Protein AF-A0A3M7BY74-F1 (afdb_monomer_lite)

pLDDT: mean 71.69, std 24.67, range [27.44, 98.62]

Radius of gyration: 29.34 Å; chains: 1; bounding box: 71×70×88 Å

Secondary structure (DSSP, 8-state):
-----------SSS-EEEEEEEEEEETTEEEEEEEEEEE-TT--------PPPP-PPPPS---------SPPPPPEEEEEEE--TTSSHHHHHHHHHTGGG--TTPPPPPPPGGG-SEEEEEEETTEEEEEEEE-TT-SS-GGG---SEEEEEEETT-HHHHHHIIIIIHHHIIIII-TTS-S-EEEEEE-GGGS-TTGGGTPPPPPTTSPPPS--------PPP--------SS---S--HHHHHHHHHHTT-SEEEE--TTT-TTHHHHHHHHHHHHHHTTSTT-SPPSTT--EE-

Structure (mmCIF, N/CA/C/O backbone):
data_AF-A0A3M7BY74-F1
#
_entry.id   AF-A0A3M7BY74-F1
#
loop_
_atom_site.group_PDB
_atom_site.id
_atom_site.type_symbol
_atom_site.label_atom_id
_atom_site.label_alt_id
_atom_site.label_comp_id
_atom_site.label_asym_id
_atom_site.label_entity_id
_atom_site.label_seq_id
_atom_site.pdbx_PDB_ins_code
_atom_site.Cartn_x
_atom_site.Cartn_y
_atom_site.Cartn_z
_atom_site.occupancy
_atom_site.B_iso_or_equiv
_atom_site.auth_seq_id
_atom_site.auth_comp_id
_atom_site.auth_asym_id
_atom_site.auth_atom_id
_atom_site.pdbx_PDB_model_num
ATOM 1 N N . ILE A 1 1 ? -19.414 -34.064 20.908 1.00 31.12 1 ILE A N 1
ATOM 2 C CA . ILE A 1 1 ? -18.130 -34.353 21.589 1.00 31.12 1 ILE A CA 1
ATOM 3 C C . ILE A 1 1 ? -17.077 -33.512 20.882 1.00 31.12 1 ILE A C 1
ATOM 5 O O . ILE A 1 1 ? -16.692 -33.856 19.777 1.00 31.12 1 ILE A O 1
ATOM 9 N N . ARG A 1 2 ? -16.733 -32.342 21.430 1.00 27.44 2 ARG A N 1
ATOM 10 C CA . ARG A 1 2 ? -15.630 -31.507 20.934 1.00 27.44 2 ARG A CA 1
ATOM 11 C C . ARG A 1 2 ? -14.531 -31.600 21.985 1.00 27.44 2 ARG A C 1
ATOM 13 O O . ARG A 1 2 ? -14.765 -31.208 23.124 1.00 27.44 2 ARG A O 1
ATOM 20 N N . TYR A 1 3 ? -13.400 -32.197 21.635 1.00 27.77 3 TYR A N 1
ATOM 21 C CA . TYR A 1 3 ? -12.201 -32.129 22.461 1.00 27.77 3 TYR A CA 1
ATOM 22 C C . TYR A 1 3 ? -11.533 -30.784 22.166 1.00 27.77 3 TYR A C 1
ATOM 24 O O . TYR A 1 3 ? -11.156 -30.531 21.027 1.00 27.77 3 TYR A O 1
ATOM 32 N N . LEU A 1 4 ? -11.434 -29.913 23.171 1.00 29.02 4 LEU A N 1
ATOM 33 C CA . LEU A 1 4 ? -10.438 -28.847 23.184 1.00 29.02 4 LEU A CA 1
ATOM 34 C C . LEU A 1 4 ? -9.178 -29.447 23.805 1.00 29.02 4 LEU A C 1
ATOM 36 O O . LEU A 1 4 ? -9.188 -29.838 24.970 1.00 29.02 4 LEU A O 1
ATOM 40 N N . ILE A 1 5 ? -8.119 -29.547 23.013 1.00 31.19 5 ILE A N 1
ATOM 41 C CA . ILE A 1 5 ? -6.760 -29.767 23.498 1.00 31.19 5 ILE A CA 1
ATOM 42 C C . ILE A 1 5 ? -6.089 -28.398 23.378 1.00 31.19 5 ILE A C 1
ATOM 44 O O . ILE A 1 5 ? -6.004 -27.874 22.270 1.00 31.19 5 ILE A O 1
ATOM 48 N N . TYR A 1 6 ? -5.675 -27.793 24.495 1.00 33.62 6 TYR A N 1
ATOM 49 C CA . TYR A 1 6 ? -4.812 -26.607 24.484 1.00 33.62 6 TYR A CA 1
ATOM 50 C C . TYR A 1 6 ? -3.508 -26.877 25.243 1.00 33.62 6 TYR A C 1
ATOM 52 O O . TYR A 1 6 ? -3.457 -27.718 26.137 1.00 33.62 6 TYR A O 1
ATOM 60 N N . ALA A 1 7 ? -2.490 -26.166 24.761 1.00 31.88 7 ALA A N 1
ATOM 61 C CA . ALA A 1 7 ? -1.035 -26.308 24.823 1.00 31.88 7 ALA A CA 1
ATOM 62 C C . ALA A 1 7 ? -0.350 -26.619 26.179 1.00 31.88 7 ALA A C 1
ATOM 64 O O . ALA A 1 7 ? -0.903 -26.329 27.238 1.00 31.88 7 ALA A O 1
ATOM 65 N N . PRO A 1 8 ? 0.892 -27.159 26.142 1.00 31.98 8 PRO A N 1
ATOM 66 C CA . PRO A 1 8 ? 1.684 -27.478 27.328 1.00 31.98 8 PRO A CA 1
ATOM 67 C C . PRO A 1 8 ? 2.236 -26.220 28.012 1.00 31.98 8 PRO A C 1
ATOM 69 O O . PRO A 1 8 ? 2.863 -25.373 27.377 1.00 31.98 8 PRO A O 1
ATOM 72 N N . SER A 1 9 ? 2.074 -26.139 29.330 1.00 36.50 9 SER A N 1
ATOM 73 C CA . SER A 1 9 ? 2.864 -25.256 30.189 1.00 36.50 9 SER A CA 1
ATOM 74 C C . SER A 1 9 ? 4.227 -25.915 30.415 1.00 36.50 9 SER A C 1
ATOM 76 O O . SER A 1 9 ? 4.308 -26.971 31.041 1.00 36.50 9 SER A O 1
ATOM 78 N N . PHE A 1 10 ? 5.305 -25.323 29.902 1.00 33.47 10 PHE A N 1
ATOM 79 C CA . PHE A 1 10 ? 6.659 -25.762 30.237 1.00 33.47 10 PHE A CA 1
ATOM 80 C C . PHE A 1 10 ? 6.972 -25.376 31.686 1.00 33.47 10 PHE A C 1
ATOM 82 O O . PHE A 1 10 ? 7.161 -24.201 31.994 1.00 33.47 10 PHE A O 1
ATOM 89 N N . THR A 1 11 ? 7.065 -26.364 32.574 1.00 40.56 11 THR A N 1
ATOM 90 C CA . THR A 1 11 ? 7.770 -26.219 33.852 1.00 40.56 11 THR A CA 1
ATOM 91 C C . THR A 1 11 ? 9.016 -27.091 33.838 1.00 40.56 11 THR A C 1
ATOM 93 O O . THR A 1 11 ? 8.970 -28.259 33.460 1.00 40.56 11 THR A O 1
ATOM 96 N N . CYS A 1 12 ? 10.139 -26.491 34.225 1.00 38.31 12 CYS A N 1
ATOM 97 C CA . CYS A 1 12 ? 11.463 -27.094 34.321 1.00 38.31 12 CYS A CA 1
ATOM 98 C C . CYS A 1 12 ? 11.492 -28.189 35.406 1.00 38.31 12 CYS A C 1
ATOM 100 O O . CYS A 1 12 ? 11.766 -27.907 36.565 1.00 38.31 12 CYS A O 1
ATOM 102 N N . SER A 1 13 ? 11.103 -29.411 35.042 1.00 42.81 13 SER A N 1
ATOM 103 C CA . SER A 1 13 ? 11.448 -30.705 35.656 1.00 42.81 13 SER A CA 1
ATOM 104 C C . SER A 1 13 ? 10.575 -31.769 34.977 1.00 42.81 13 SER A C 1
ATOM 106 O O . SER A 1 13 ? 9.388 -31.541 34.775 1.00 42.81 13 SER A O 1
ATOM 108 N N . SER A 1 14 ? 11.185 -32.886 34.590 1.00 41.53 14 SER A N 1
ATOM 109 C CA . SER A 1 14 ? 10.799 -34.035 33.743 1.00 41.53 14 SER A CA 1
ATOM 110 C C . SER A 1 14 ? 9.369 -34.642 33.767 1.00 41.53 14 SER A C 1
ATOM 112 O O . SER A 1 14 ? 9.225 -35.816 33.424 1.00 41.53 14 SER A O 1
ATOM 114 N N . SER A 1 15 ? 8.297 -33.915 34.092 1.00 43.53 15 SER A N 1
ATOM 115 C CA . SER A 1 15 ? 6.923 -34.442 34.133 1.00 43.53 15 SER A CA 1
ATOM 116 C C . SER A 1 15 ? 5.923 -33.488 33.471 1.00 43.53 15 SER A C 1
ATOM 118 O O . SER A 1 15 ? 5.852 -32.308 33.811 1.00 43.53 15 SER A O 1
ATOM 120 N N . ILE A 1 16 ? 5.109 -34.007 32.544 1.00 45.56 16 ILE A N 1
ATOM 121 C CA . ILE A 1 16 ? 4.070 -33.236 31.844 1.00 45.56 16 ILE A CA 1
ATOM 122 C C . ILE A 1 16 ? 2.735 -33.425 32.575 1.00 45.56 16 ILE A C 1
ATOM 124 O O . ILE A 1 16 ? 2.244 -34.547 32.724 1.00 45.56 16 ILE A O 1
ATOM 128 N N . LEU A 1 17 ? 2.134 -32.325 33.034 1.00 42.72 17 LEU A N 1
ATOM 129 C CA . LEU A 1 17 ? 0.813 -32.334 33.659 1.00 42.72 17 LEU A CA 1
ATOM 130 C C . LEU A 1 17 ? -0.268 -32.143 32.590 1.00 42.72 17 LEU A C 1
ATOM 132 O O . LEU A 1 17 ? -0.322 -31.103 31.937 1.00 42.72 17 LEU A O 1
ATOM 136 N N . TYR A 1 18 ? -1.159 -33.125 32.433 1.00 42.00 18 TYR A N 1
ATOM 137 C CA . TYR A 1 18 ? -2.317 -33.005 31.547 1.00 42.00 18 TYR A CA 1
ATOM 138 C C . TYR A 1 18 ? -3.596 -32.819 32.368 1.00 42.00 18 TYR A C 1
ATOM 140 O O . TYR A 1 18 ? -3.942 -33.640 33.224 1.00 42.00 18 TYR A O 1
ATOM 148 N N . HIS A 1 19 ? -4.343 -31.756 32.066 1.00 44.31 19 HIS A N 1
ATOM 149 C CA . HIS A 1 19 ? -5.693 -31.559 32.582 1.00 44.31 19 HIS A CA 1
ATOM 150 C C . HIS A 1 19 ? -6.713 -32.034 31.550 1.00 44.31 19 HIS A C 1
ATOM 152 O O . HIS A 1 19 ? -6.874 -31.434 30.489 1.00 44.31 19 HIS A O 1
ATOM 158 N N . VAL A 1 20 ? -7.436 -33.110 31.867 1.00 43.56 20 VAL A N 1
ATOM 159 C CA . VAL A 1 20 ? -8.580 -33.537 31.057 1.00 43.56 20 VAL A CA 1
ATOM 160 C C . VAL A 1 20 ? -9.822 -32.853 31.610 1.00 43.56 20 VAL A C 1
ATOM 162 O O . VAL A 1 20 ? -10.301 -33.181 32.700 1.00 43.56 20 VAL A O 1
ATOM 165 N N . VAL A 1 21 ? -10.342 -31.895 30.846 1.00 43.12 21 VAL A N 1
ATOM 166 C CA . VAL A 1 21 ? -11.582 -31.188 31.161 1.00 43.12 21 VAL A CA 1
ATOM 167 C C . VAL A 1 21 ? -12.737 -31.885 30.452 1.00 43.12 21 VAL A C 1
ATOM 169 O O . VAL A 1 21 ? -12.779 -31.956 29.223 1.00 43.12 21 VAL A O 1
ATOM 172 N N . ARG A 1 22 ? -13.692 -32.419 31.220 1.00 42.47 22 ARG A N 1
ATOM 173 C CA . ARG A 1 22 ? -14.884 -33.075 30.666 1.00 42.47 22 ARG A CA 1
ATOM 174 C C . ARG A 1 22 ? -16.130 -32.312 31.101 1.00 42.47 22 ARG A C 1
ATOM 176 O O . ARG A 1 22 ? -16.480 -32.322 32.278 1.00 42.47 22 ARG A O 1
ATOM 183 N N . LEU A 1 23 ? -16.817 -31.678 30.147 1.00 35.19 23 LEU A N 1
ATOM 184 C CA . LEU A 1 23 ? -18.167 -31.161 30.379 1.00 35.19 23 LEU A CA 1
ATOM 185 C C . LEU A 1 23 ? -19.175 -32.305 30.253 1.00 35.19 23 LEU A C 1
ATOM 187 O O . LEU A 1 23 ? -19.267 -32.959 29.210 1.00 35.19 23 LEU A O 1
ATOM 191 N N . LYS A 1 24 ? -19.955 -32.527 31.313 1.00 39.72 24 LYS A N 1
ATOM 192 C CA . LYS A 1 24 ? -21.143 -33.386 31.282 1.00 39.72 24 LYS A CA 1
ATOM 193 C C . LYS A 1 24 ? -22.379 -32.517 31.500 1.00 39.72 24 LYS A C 1
ATOM 195 O O . LYS A 1 24 ? -22.421 -31.718 32.433 1.00 39.72 24 LYS A O 1
ATOM 200 N N . ARG A 1 25 ? -23.381 -32.688 30.638 1.00 34.84 25 ARG A N 1
ATOM 201 C CA . ARG A 1 25 ? -24.701 -32.072 30.797 1.00 34.84 25 ARG A CA 1
ATOM 202 C C . ARG A 1 25 ? -25.548 -32.984 31.685 1.00 34.84 25 ARG A C 1
ATOM 204 O O . ARG A 1 25 ? -25.774 -34.134 31.313 1.00 34.84 25 ARG A O 1
ATOM 211 N N . ALA A 1 26 ? -25.964 -32.492 32.848 1.00 49.91 26 ALA A N 1
ATOM 212 C CA . ALA A 1 26 ? -26.949 -33.137 33.714 1.00 49.91 26 ALA A CA 1
ATOM 213 C C . ALA A 1 26 ? -28.277 -32.361 33.651 1.00 49.91 26 ALA A C 1
ATOM 215 O O . ALA A 1 26 ? -28.324 -31.247 33.125 1.00 49.91 26 ALA A O 1
ATOM 216 N N . SER A 1 27 ? -29.359 -32.939 34.177 1.00 38.47 27 SER A N 1
ATOM 217 C CA . SER A 1 27 ? -30.689 -32.308 34.203 1.00 38.47 27 SER A CA 1
ATOM 218 C C . SER A 1 27 ? -30.730 -30.988 34.989 1.00 38.47 27 SER A C 1
ATOM 220 O O . SER A 1 27 ? -31.607 -30.170 34.739 1.00 38.47 27 SER A O 1
ATOM 222 N N . SER A 1 28 ? -29.763 -30.752 35.881 1.00 41.66 28 SER A N 1
ATOM 223 C CA . SER A 1 28 ? -29.611 -29.544 36.705 1.00 41.66 28 SER A CA 1
ATOM 224 C C . SER A 1 28 ? -28.624 -28.504 36.151 1.00 41.66 28 SER A C 1
ATOM 226 O O . SER A 1 28 ? -28.385 -27.494 36.808 1.00 41.66 28 SER A O 1
ATOM 228 N N . GLY A 1 29 ? -28.030 -28.728 34.970 1.00 42.03 29 GLY A N 1
ATOM 229 C CA . GLY A 1 29 ? -27.092 -27.792 34.339 1.00 42.03 29 GLY A CA 1
ATOM 230 C C . GLY A 1 29 ? -25.776 -28.421 33.868 1.00 42.03 29 GLY A C 1
ATOM 231 O O . GLY A 1 29 ? -25.621 -29.644 33.786 1.00 42.03 29 GLY A O 1
ATOM 232 N N . TRP A 1 30 ? -24.822 -27.564 33.499 1.00 43.53 30 TRP A N 1
ATOM 233 C CA . TRP A 1 30 ? -23.483 -27.973 33.072 1.00 43.53 30 TRP A CA 1
ATOM 234 C C . TRP A 1 30 ? -22.567 -28.137 34.285 1.00 43.53 30 TRP A C 1
ATOM 236 O O . TRP A 1 30 ? -22.387 -27.200 35.058 1.00 43.53 30 TRP A O 1
ATOM 246 N N . HIS A 1 31 ? -21.951 -29.310 34.431 1.00 42.06 31 HIS A N 1
ATOM 247 C CA . HIS A 1 31 ? -20.952 -29.557 35.469 1.00 42.06 31 HIS A CA 1
ATOM 248 C C . HIS A 1 31 ? -19.569 -29.756 34.840 1.00 42.06 31 HIS A C 1
ATOM 250 O O . HIS A 1 31 ? -19.393 -30.564 33.919 1.00 42.06 31 HIS A O 1
ATOM 256 N N . LEU A 1 32 ? -18.596 -28.991 35.342 1.00 39.31 32 LEU A N 1
ATOM 257 C CA . LEU A 1 32 ? -17.195 -29.053 34.946 1.00 39.31 32 LEU A CA 1
ATOM 258 C C . LEU A 1 32 ? -16.470 -30.073 35.826 1.00 39.31 32 LEU A C 1
ATOM 260 O O . LEU A 1 32 ? -16.360 -29.886 37.034 1.00 39.31 32 LEU A O 1
ATOM 264 N N . PHE A 1 33 ? -15.952 -31.138 35.220 1.00 46.25 33 PHE A N 1
ATOM 265 C CA . PHE A 1 33 ? -15.104 -32.100 35.916 1.00 46.25 33 PHE A CA 1
ATOM 266 C C . PHE A 1 33 ? -13.668 -31.941 35.422 1.00 46.25 33 PHE A C 1
ATOM 268 O O . PHE A 1 33 ? -13.376 -32.215 34.255 1.00 46.25 33 PHE A O 1
ATOM 275 N N . ILE A 1 34 ? -12.781 -31.497 36.314 1.00 44.09 34 ILE A N 1
ATOM 276 C CA . ILE A 1 34 ? -11.341 -31.424 36.062 1.00 44.09 34 ILE A CA 1
ATOM 277 C C . ILE A 1 34 ? -10.716 -32.666 36.684 1.00 44.09 34 ILE A C 1
ATOM 279 O O . ILE A 1 34 ? -10.779 -32.859 37.896 1.00 44.09 34 ILE A O 1
ATOM 283 N N . THR A 1 35 ? -10.128 -33.525 35.854 1.00 46.59 35 THR A N 1
ATOM 284 C CA . THR A 1 35 ? -9.327 -34.654 36.342 1.00 46.59 35 THR A CA 1
ATOM 285 C C . THR A 1 35 ? -7.874 -34.371 35.986 1.00 46.59 35 THR A C 1
ATOM 287 O O . THR A 1 35 ? -7.549 -34.236 34.806 1.00 46.59 35 THR A O 1
ATOM 290 N N . ALA A 1 36 ? -7.011 -34.235 36.992 1.00 43.94 36 ALA A N 1
ATOM 291 C CA . ALA A 1 36 ? -5.570 -34.165 36.781 1.00 43.94 36 ALA A CA 1
ATOM 292 C C . ALA A 1 36 ? -5.025 -35.591 36.622 1.00 43.94 36 ALA A C 1
ATOM 294 O O . ALA A 1 36 ? -5.329 -36.463 37.440 1.00 43.94 36 ALA A O 1
ATOM 295 N N . ALA A 1 37 ? -4.254 -35.835 35.564 1.00 48.91 37 ALA A N 1
ATOM 296 C CA . ALA A 1 37 ? -3.519 -37.079 35.378 1.00 48.91 37 ALA A CA 1
ATOM 297 C C . ALA A 1 37 ? -2.034 -36.750 35.191 1.00 48.91 37 ALA A C 1
ATOM 299 O O . ALA A 1 37 ? -1.675 -35.966 34.312 1.00 48.91 37 ALA A O 1
ATOM 300 N N . HIS A 1 38 ? -1.185 -37.344 36.028 1.00 43.47 38 HIS A N 1
ATOM 301 C CA . HIS A 1 38 ? 0.264 -37.299 35.860 1.00 43.47 38 HIS A CA 1
ATOM 302 C C . HIS A 1 38 ? 0.690 -38.416 34.903 1.00 43.47 38 HIS A C 1
ATOM 304 O O . HIS A 1 38 ? 0.286 -39.565 35.090 1.00 43.47 38 HIS A O 1
ATOM 310 N N . TYR A 1 39 ? 1.488 -38.076 33.890 1.00 43.53 39 TYR A N 1
ATOM 311 C CA . TYR A 1 39 ? 2.113 -39.040 32.986 1.00 43.53 39 TYR A CA 1
ATOM 312 C C . TYR A 1 39 ? 3.635 -38.875 33.037 1.00 43.53 39 TYR A C 1
ATOM 314 O O . TYR A 1 39 ? 4.143 -37.776 32.817 1.00 43.53 39 TYR A O 1
ATOM 322 N N . ASP A 1 40 ? 4.347 -39.973 33.298 1.00 42.12 40 ASP A N 1
ATOM 323 C CA . ASP A 1 40 ? 5.803 -40.041 33.141 1.00 42.12 40 ASP A CA 1
ATOM 324 C C . ASP A 1 40 ? 6.183 -40.346 31.683 1.00 42.12 40 ASP A C 1
ATOM 326 O O . ASP A 1 40 ? 5.410 -40.951 30.931 1.00 42.12 40 ASP A O 1
ATOM 330 N N . ALA A 1 41 ? 7.403 -39.958 31.296 1.00 44.25 41 ALA A N 1
ATOM 331 C CA . ALA A 1 41 ? 7.934 -39.943 29.924 1.00 44.25 41 ALA A CA 1
ATOM 332 C C . ALA A 1 41 ? 7.972 -41.300 29.175 1.00 44.25 41 ALA A C 1
ATOM 334 O O . ALA A 1 41 ? 8.383 -41.347 28.019 1.00 44.25 41 ALA A O 1
ATOM 335 N N . HIS A 1 42 ? 7.513 -42.395 29.787 1.00 45.19 42 HIS A N 1
ATOM 336 C CA . HIS A 1 42 ? 7.483 -43.738 29.194 1.00 45.19 42 HIS A CA 1
ATOM 337 C C . HIS A 1 42 ? 6.073 -44.333 29.008 1.00 45.19 42 HIS A C 1
ATOM 339 O O . HIS A 1 42 ? 5.944 -45.519 28.717 1.00 45.19 42 HIS A O 1
ATOM 345 N N . GLY A 1 43 ? 5.001 -43.539 29.132 1.00 43.25 43 GLY A N 1
ATOM 346 C CA . GLY A 1 43 ? 3.664 -43.940 28.658 1.00 43.25 43 GLY A CA 1
ATOM 347 C C . GLY A 1 43 ? 3.002 -45.114 29.399 1.00 43.25 43 GLY A C 1
ATOM 348 O O . GLY A 1 43 ? 2.078 -45.720 28.862 1.00 43.25 43 GLY A O 1
ATOM 349 N N . SER A 1 44 ? 3.425 -45.430 30.626 1.00 40.09 44 SER A N 1
ATOM 350 C CA . SER A 1 44 ? 2.805 -46.470 31.461 1.00 40.09 44 SER A CA 1
ATOM 351 C C . SER A 1 44 ? 1.949 -45.854 32.572 1.00 40.09 44 SER A C 1
ATOM 353 O O . SER A 1 44 ? 2.397 -44.975 33.307 1.00 40.09 44 SER A O 1
ATOM 355 N N . THR A 1 45 ? 0.695 -46.298 32.701 1.00 40.16 45 THR A N 1
ATOM 356 C CA . THR A 1 45 ? -0.258 -45.813 33.712 1.00 40.16 45 THR A CA 1
ATOM 357 C C . THR A 1 45 ? 0.082 -46.354 35.101 1.00 40.16 45 THR A C 1
ATOM 359 O O . THR A 1 45 ? -0.367 -47.438 35.478 1.00 40.16 45 THR A O 1
ATOM 362 N N . ALA A 1 46 ? 0.826 -45.588 35.897 1.00 36.69 46 ALA A N 1
ATOM 363 C CA . ALA A 1 46 ? 1.053 -45.897 37.304 1.00 36.69 46 ALA A CA 1
ATOM 364 C C . ALA A 1 46 ? -0.075 -45.322 38.188 1.00 36.69 46 ALA A C 1
ATOM 366 O O . ALA A 1 46 ? -0.190 -44.119 38.385 1.00 36.69 46 ALA A O 1
ATOM 367 N N . GLY A 1 47 ? -0.910 -46.211 38.739 1.00 37.69 47 GLY A N 1
ATOM 368 C CA . GLY A 1 47 ? -1.589 -46.034 40.031 1.00 37.69 47 GLY A CA 1
ATOM 369 C C . GLY A 1 47 ? -2.636 -44.917 40.168 1.00 37.69 47 GLY A C 1
ATOM 370 O O . GLY A 1 47 ? -2.345 -43.808 40.606 1.00 37.69 47 GLY A O 1
ATOM 371 N N . ARG A 1 48 ? -3.920 -45.259 39.989 1.00 37.03 48 ARG A N 1
ATOM 372 C CA . ARG A 1 48 ? -5.044 -44.466 40.526 1.00 37.03 48 ARG A CA 1
ATOM 373 C C . ARG A 1 48 ? -5.019 -44.490 42.062 1.00 37.03 48 ARG A C 1
ATOM 375 O O . ARG A 1 48 ? -5.551 -45.419 42.665 1.00 37.03 48 ARG A O 1
ATOM 382 N N . ARG A 1 49 ? -4.484 -43.453 42.710 1.00 35.62 49 ARG A N 1
ATOM 383 C CA . ARG A 1 49 ? -4.794 -43.164 44.121 1.00 35.62 49 ARG A CA 1
ATOM 384 C C . ARG A 1 49 ? -5.969 -42.191 44.191 1.00 35.62 49 ARG A C 1
ATOM 386 O O . ARG A 1 49 ? -5.882 -41.064 43.721 1.00 35.62 49 ARG A O 1
ATOM 393 N N . ARG A 1 50 ? -7.087 -42.652 44.758 1.00 33.78 50 ARG A N 1
ATOM 394 C CA . ARG A 1 50 ? -8.214 -41.802 45.159 1.00 33.78 50 ARG A CA 1
ATOM 395 C C . ARG A 1 50 ? -7.876 -41.188 46.515 1.00 33.78 50 ARG A C 1
ATOM 397 O O . ARG A 1 50 ? -7.891 -41.900 47.513 1.00 33.78 50 ARG A O 1
ATOM 404 N N . THR A 1 51 ? -7.572 -39.899 46.556 1.00 35.56 51 THR A N 1
ATOM 405 C CA . THR A 1 51 ? -7.579 -39.126 47.803 1.00 35.56 51 THR A CA 1
ATOM 406 C C . THR A 1 51 ? -8.969 -38.508 47.994 1.00 35.56 51 THR A C 1
ATOM 408 O O . THR A 1 51 ? -9.544 -38.005 47.025 1.00 35.56 51 THR A O 1
ATOM 411 N N . PRO A 1 52 ? -9.565 -38.566 49.198 1.00 29.67 52 PRO A N 1
ATOM 412 C CA . PRO A 1 52 ? -10.798 -37.845 49.474 1.00 29.67 52 PRO A CA 1
ATOM 413 C C . PRO A 1 52 ? -10.463 -36.357 49.635 1.00 29.67 52 PRO A C 1
ATOM 415 O O . PRO A 1 52 ? -9.573 -35.998 50.403 1.00 29.67 52 PRO A O 1
ATOM 418 N N . LEU A 1 53 ? -11.156 -35.490 48.897 1.00 36.06 53 LEU A N 1
ATOM 419 C CA . LEU A 1 53 ? -11.089 -34.047 49.120 1.00 36.06 53 LEU A CA 1
ATOM 420 C C . LEU A 1 53 ? -12.011 -33.689 50.291 1.00 36.06 53 LEU A C 1
ATOM 422 O O . LEU A 1 53 ? -13.188 -34.047 50.300 1.00 36.06 53 LEU A O 1
ATOM 426 N N . ILE A 1 54 ? -11.439 -33.004 51.280 1.00 31.94 54 ILE A N 1
ATOM 427 C CA . ILE A 1 54 ? -12.124 -32.437 52.442 1.00 31.94 54 ILE A CA 1
ATOM 428 C C . ILE A 1 54 ? -13.189 -31.446 51.950 1.00 31.94 54 ILE A C 1
ATOM 430 O O . ILE A 1 54 ? -12.896 -30.547 51.162 1.00 31.94 54 ILE A O 1
ATOM 434 N N . VAL A 1 55 ? -14.425 -31.614 52.423 1.00 33.09 55 VAL A N 1
ATOM 435 C CA . VAL A 1 55 ? -15.533 -30.679 52.195 1.00 33.09 55 VAL A CA 1
ATOM 436 C C . VAL A 1 55 ? -15.286 -29.440 53.056 1.00 33.09 55 VAL A C 1
ATOM 438 O O . VAL A 1 55 ? -15.563 -29.443 54.251 1.00 33.09 55 VAL A O 1
ATOM 441 N N . GLY A 1 56 ? -14.713 -28.398 52.456 1.00 32.25 56 GLY A N 1
ATOM 442 C CA . GLY A 1 56 ? -14.656 -27.059 53.038 1.00 32.25 56 GLY A CA 1
ATOM 443 C C . GLY A 1 56 ? -15.950 -26.298 52.750 1.00 32.25 56 GLY A C 1
ATOM 444 O O . GLY A 1 56 ? -16.404 -26.245 51.607 1.00 32.25 56 GLY A O 1
ATOM 445 N N . SER A 1 57 ? -16.554 -25.732 53.788 1.00 35.62 57 SER A N 1
ATOM 446 C CA . SER A 1 57 ? -17.749 -24.888 53.736 1.00 35.62 57 SER A CA 1
ATOM 447 C C . SER A 1 57 ? -17.488 -23.611 52.927 1.00 35.62 57 SER A C 1
ATOM 449 O O . SER A 1 57 ? -16.540 -22.875 53.188 1.00 35.62 57 SER A O 1
ATOM 451 N N . ILE A 1 58 ? -18.347 -23.348 51.941 1.00 39.56 58 ILE A N 1
ATOM 452 C CA . ILE A 1 58 ? -18.296 -22.157 51.083 1.00 39.56 58 ILE A CA 1
ATOM 453 C C . ILE A 1 58 ? -18.825 -20.955 51.889 1.00 39.56 58 ILE A C 1
ATOM 455 O O . ILE A 1 58 ? -19.939 -21.047 52.412 1.00 39.56 58 ILE A O 1
ATOM 459 N N . PRO A 1 59 ? -18.099 -19.826 51.998 1.00 34.91 59 PRO A N 1
ATOM 460 C CA . PRO A 1 59 ? -18.650 -18.615 52.593 1.00 34.91 59 PRO A CA 1
ATOM 461 C C . PRO A 1 59 ? -19.776 -18.057 51.712 1.00 34.91 59 PRO A C 1
ATOM 463 O O . PRO A 1 59 ? -19.641 -17.904 50.497 1.00 34.91 59 PRO A O 1
ATOM 466 N N . SER A 1 60 ? -20.907 -17.751 52.341 1.00 39.06 60 SER A N 1
ATOM 467 C CA . SER A 1 60 ? -22.094 -17.157 51.731 1.00 39.06 60 SER A CA 1
ATOM 468 C C . SER A 1 60 ? -21.851 -15.692 51.356 1.00 39.06 60 SER A C 1
ATOM 470 O O . SER A 1 60 ? -22.257 -14.795 52.084 1.00 39.06 60 SER A O 1
ATOM 472 N N . SER A 1 61 ? -21.151 -15.452 50.247 1.00 44.50 61 SER A N 1
ATOM 473 C CA . SER A 1 61 ? -21.217 -14.211 49.459 1.00 44.50 61 SER A CA 1
ATOM 474 C C . SER A 1 61 ? -20.369 -14.366 48.192 1.00 44.50 61 SER A C 1
ATOM 476 O O . SER A 1 61 ? -19.289 -13.790 48.067 1.00 44.50 61 SER A O 1
ATOM 478 N N . VAL A 1 62 ? -20.850 -15.162 47.236 1.00 40.50 62 VAL A N 1
ATOM 479 C CA . VAL A 1 62 ? -20.346 -15.112 45.858 1.00 40.50 62 VAL A CA 1
ATOM 480 C C . VAL A 1 62 ? -21.227 -14.109 45.125 1.00 40.50 62 VAL A C 1
ATOM 482 O O . VAL A 1 62 ? -22.385 -14.398 44.829 1.00 40.50 62 VAL A O 1
ATOM 485 N N . ALA A 1 63 ? -20.697 -12.906 44.893 1.00 36.06 63 ALA A N 1
ATOM 486 C CA . ALA A 1 63 ? -21.303 -11.953 43.970 1.00 36.06 63 ALA A CA 1
ATOM 487 C C . ALA A 1 63 ? -21.536 -12.656 42.618 1.00 36.06 63 ALA A C 1
ATOM 489 O O . ALA A 1 63 ? -20.708 -13.487 42.231 1.00 36.06 63 ALA A O 1
ATOM 490 N N . PRO A 1 64 ? -22.646 -12.388 41.909 1.00 35.81 64 PRO A N 1
ATOM 491 C CA . PRO A 1 64 ? -22.947 -13.090 40.672 1.00 35.81 64 PRO A CA 1
ATOM 492 C C . PRO A 1 64 ? -21.789 -12.893 39.693 1.00 35.81 64 PRO A C 1
ATOM 494 O O . PRO A 1 64 ? -21.517 -11.774 39.263 1.00 35.81 64 PRO A O 1
ATOM 497 N N . VAL A 1 65 ? -21.104 -13.990 39.353 1.00 40.88 65 VAL A N 1
ATOM 498 C CA . VAL A 1 65 ? -20.182 -14.034 38.219 1.00 40.88 65 VAL A CA 1
ATOM 499 C C . VAL A 1 65 ? -21.040 -13.741 37.001 1.00 40.88 65 VAL A C 1
ATOM 501 O O . VAL A 1 65 ? -21.805 -14.590 36.540 1.00 40.88 65 VAL A O 1
ATOM 504 N N . THR A 1 66 ? -20.988 -12.495 36.543 1.00 39.25 66 THR A N 1
ATOM 505 C CA . THR A 1 66 ? -21.628 -12.070 35.308 1.00 39.25 66 THR A CA 1
ATOM 506 C C . THR A 1 66 ? -21.066 -12.972 34.218 1.00 39.25 66 THR A C 1
ATOM 508 O O . THR A 1 66 ? -19.850 -13.050 34.042 1.00 39.25 66 THR A O 1
ATOM 511 N N . MET A 1 67 ? -21.941 -13.739 33.568 1.00 40.41 67 MET A N 1
ATOM 512 C CA . MET A 1 67 ? -21.590 -14.579 32.426 1.00 40.41 67 MET A CA 1
ATOM 513 C C . MET A 1 67 ? -20.786 -13.720 31.448 1.00 40.41 67 MET A C 1
ATOM 515 O O . MET A 1 67 ? -21.316 -12.750 30.909 1.00 40.41 67 MET A O 1
ATOM 519 N N . ALA A 1 68 ? -19.500 -14.036 31.282 1.00 43.72 68 ALA A N 1
ATOM 520 C CA . ALA A 1 68 ? -18.640 -13.362 30.324 1.00 43.72 68 ALA A CA 1
ATOM 521 C C . ALA A 1 68 ? -19.300 -13.394 28.937 1.00 43.72 68 ALA A C 1
ATOM 523 O O . ALA A 1 68 ? -19.878 -14.410 28.542 1.00 43.72 68 ALA A O 1
ATOM 524 N N . ASN A 1 69 ? -19.239 -12.246 28.264 1.00 41.28 69 ASN A N 1
ATOM 525 C CA . ASN A 1 69 ? -19.916 -11.919 27.014 1.00 41.28 69 ASN A CA 1
ATOM 526 C C . ASN A 1 69 ? -19.867 -13.036 25.940 1.00 41.28 69 ASN A C 1
ATOM 528 O O . ASN A 1 69 ? -18.882 -13.778 25.863 1.00 41.28 69 ASN A O 1
ATOM 532 N N . PRO A 1 70 ? -20.902 -13.132 25.073 1.00 43.44 70 PRO A N 1
ATOM 533 C CA . PRO A 1 70 ? -20.885 -13.972 23.866 1.00 43.44 70 PRO A CA 1
ATOM 534 C C . PRO A 1 70 ? -19.718 -13.547 22.943 1.00 43.44 70 PRO A C 1
ATOM 536 O O . PRO A 1 70 ? -19.126 -12.495 23.194 1.00 43.44 70 PRO A O 1
ATOM 539 N N . PRO A 1 71 ? -19.305 -14.367 21.947 1.00 49.19 71 PRO A N 1
ATOM 540 C CA . PRO A 1 71 ? -17.999 -14.232 21.299 1.00 49.19 71 PRO A CA 1
ATOM 541 C C . PRO A 1 71 ? -17.765 -12.795 20.844 1.00 49.19 71 PRO A C 1
ATOM 543 O O . PRO A 1 71 ? -18.587 -12.234 20.132 1.00 49.19 71 PRO A O 1
ATOM 546 N N . THR A 1 72 ? -16.650 -12.221 21.296 1.00 63.06 72 THR A N 1
ATOM 547 C CA . THR A 1 72 ? -16.146 -10.920 20.858 1.00 63.06 72 THR A CA 1
ATOM 548 C C . THR A 1 72 ? -16.197 -10.863 19.336 1.00 63.06 72 THR A C 1
ATOM 550 O O . THR A 1 72 ? -15.536 -11.687 18.693 1.00 63.06 72 THR A O 1
ATOM 553 N N . ASP A 1 73 ? -16.980 -9.939 18.778 1.00 81.38 73 ASP A N 1
ATOM 554 C CA . ASP A 1 73 ? -17.042 -9.730 17.335 1.00 81.38 73 ASP A CA 1
ATOM 555 C C . ASP A 1 73 ? -15.619 -9.559 16.792 1.00 81.38 73 ASP A C 1
ATOM 557 O O . ASP A 1 73 ? -14.793 -8.848 17.375 1.00 81.38 73 ASP A O 1
ATOM 561 N N . ILE A 1 74 ? -15.302 -10.287 15.719 1.00 88.31 74 ILE A N 1
ATOM 562 C CA . ILE A 1 74 ? -13.991 -10.196 15.074 1.00 88.31 74 ILE A CA 1
ATOM 563 C C . ILE A 1 74 ? -13.877 -8.763 14.538 1.00 88.31 74 ILE A C 1
ATOM 565 O O . ILE A 1 74 ? -14.694 -8.392 13.693 1.00 88.31 74 ILE A O 1
ATOM 569 N N . PRO A 1 75 ? -12.916 -7.949 15.012 1.00 91.38 75 PRO A N 1
ATOM 570 C CA . PRO A 1 75 ? -12.773 -6.577 14.549 1.00 91.38 75 PRO A CA 1
ATOM 571 C C . PRO A 1 75 ? -12.500 -6.568 13.044 1.00 91.38 75 PRO A C 1
ATOM 573 O O . PRO A 1 75 ? -11.546 -7.206 12.586 1.00 91.38 75 PRO A O 1
ATOM 576 N N . SER A 1 76 ? -13.349 -5.853 12.304 1.00 94.06 76 SER A N 1
ATOM 577 C CA . SER A 1 76 ? -13.127 -5.567 10.891 1.00 94.06 76 SER A CA 1
ATOM 578 C C . SER A 1 76 ? -12.375 -4.247 10.744 1.00 94.06 76 SER A C 1
ATOM 580 O O . SER A 1 76 ? -12.750 -3.252 11.365 1.00 94.06 76 SER A O 1
ATOM 582 N N . VAL A 1 77 ? -11.295 -4.249 9.965 1.00 95.94 77 VAL A N 1
ATOM 583 C CA . VAL A 1 77 ? -10.438 -3.085 9.725 1.00 95.94 77 VAL A CA 1
ATOM 584 C C . VAL A 1 77 ? -10.412 -2.805 8.219 1.00 95.94 77 VAL A C 1
ATOM 586 O O . VAL A 1 77 ? -9.798 -3.575 7.473 1.00 95.94 77 VAL A O 1
ATOM 589 N N . PRO A 1 78 ? -11.081 -1.739 7.749 1.00 95.88 78 PRO A N 1
ATOM 590 C CA . PRO A 1 78 ? -11.065 -1.361 6.341 1.00 95.88 78 PRO A CA 1
ATOM 591 C C . PRO A 1 78 ? -9.710 -0.756 5.952 1.00 95.88 78 PRO A C 1
ATOM 593 O O . PRO A 1 78 ? -9.215 0.162 6.611 1.00 95.88 78 PRO A O 1
ATOM 596 N N . ILE A 1 79 ? -9.118 -1.255 4.867 1.00 97.06 79 ILE A N 1
ATOM 597 C CA . ILE A 1 79 ? -7.822 -0.821 4.331 1.00 97.06 79 ILE A CA 1
ATOM 598 C C . ILE A 1 79 ? -8.028 -0.348 2.891 1.00 97.06 79 ILE A C 1
ATOM 600 O O . ILE A 1 79 ? -8.528 -1.097 2.050 1.00 97.06 79 ILE A O 1
ATOM 604 N N . LEU A 1 80 ? -7.631 0.890 2.596 1.00 96.94 80 LEU A N 1
ATOM 605 C CA . LEU A 1 80 ? -7.788 1.489 1.269 1.00 96.94 80 LEU A CA 1
ATOM 606 C C . LEU A 1 80 ? -6.439 1.612 0.558 1.00 96.94 80 LEU A C 1
ATOM 608 O O . LEU A 1 80 ? -5.521 2.247 1.072 1.00 96.94 80 LEU A O 1
ATOM 612 N N . LEU A 1 81 ? -6.340 1.040 -0.642 1.00 97.69 81 LEU A N 1
ATOM 613 C CA . LEU A 1 81 ? -5.186 1.175 -1.527 1.00 97.69 81 LEU A CA 1
ATOM 614 C C . LEU A 1 81 ? -5.428 2.312 -2.525 1.00 97.69 81 LEU A C 1
ATOM 616 O O . LEU A 1 81 ? -6.339 2.242 -3.353 1.00 97.69 81 LEU A O 1
ATOM 620 N N . LEU A 1 82 ? -4.564 3.324 -2.493 1.00 97.19 82 LEU A N 1
ATOM 621 C CA . LEU A 1 82 ? -4.543 4.452 -3.426 1.00 97.19 82 LEU A CA 1
ATOM 622 C C . LEU A 1 82 ? -3.278 4.408 -4.285 1.00 97.19 82 LEU A C 1
ATOM 624 O O . LEU A 1 82 ? -2.270 3.841 -3.880 1.00 97.19 82 LEU A O 1
ATOM 628 N N . GLY A 1 83 ? -3.321 4.988 -5.482 1.00 97.06 83 GLY A N 1
ATOM 629 C CA . GLY A 1 83 ? -2.180 5.027 -6.398 1.00 97.06 83 GLY A CA 1
ATOM 630 C C . GLY A 1 83 ? -2.597 4.888 -7.856 1.00 97.06 83 GLY A C 1
ATOM 631 O O . GLY A 1 83 ? -3.744 4.536 -8.156 1.00 97.06 83 GLY A O 1
ATOM 632 N N . ASP A 1 84 ? -1.653 5.103 -8.766 1.00 95.38 84 ASP A N 1
ATOM 633 C CA . ASP A 1 84 ? -1.918 5.136 -10.206 1.00 95.38 84 ASP A CA 1
ATOM 634 C C . ASP A 1 84 ? -2.454 3.808 -10.764 1.00 95.38 84 ASP A C 1
ATOM 636 O O . ASP A 1 84 ? -2.317 2.723 -10.180 1.00 95.38 84 ASP A O 1
ATOM 640 N N . ALA A 1 85 ? -3.099 3.883 -11.927 1.00 93.50 85 ALA A N 1
ATOM 641 C CA . ALA A 1 85 ? -3.481 2.695 -12.678 1.00 93.50 85 ALA A CA 1
ATOM 642 C C . ALA A 1 85 ? -2.226 1.915 -13.107 1.00 93.50 85 ALA A C 1
ATOM 644 O O . ALA A 1 85 ? -1.218 2.499 -13.485 1.00 93.50 85 ALA A O 1
ATOM 645 N N . GLY A 1 86 ? -2.279 0.583 -13.045 1.00 91.69 86 GLY A N 1
ATOM 646 C CA . GLY A 1 86 ? -1.177 -0.272 -13.504 1.00 91.69 86 GLY A CA 1
ATOM 647 C C . GLY A 1 86 ? -0.022 -0.480 -12.516 1.00 91.69 86 GLY A C 1
ATOM 648 O O . GLY A 1 86 ? 0.801 -1.353 -12.764 1.00 91.69 86 GLY A O 1
ATOM 649 N N . VAL A 1 87 ? 0.009 0.198 -11.360 1.00 95.62 87 VAL A N 1
ATOM 650 C CA . VAL A 1 87 ? 1.109 0.035 -10.377 1.00 95.62 87 VAL A CA 1
ATOM 651 C C . VAL A 1 87 ? 1.148 -1.334 -9.681 1.00 95.62 87 VAL A C 1
ATOM 653 O O . VAL A 1 87 ? 2.109 -1.653 -8.992 1.00 95.62 87 VAL A O 1
ATOM 656 N N . GLY A 1 88 ? 0.104 -2.156 -9.845 1.00 94.81 88 GLY A N 1
ATOM 657 C CA . GLY A 1 88 ? 0.051 -3.525 -9.319 1.00 94.81 88 GLY A CA 1
ATOM 658 C C . GLY A 1 88 ? -0.812 -3.736 -8.070 1.00 94.81 88 GLY A C 1
ATOM 659 O O . GLY A 1 88 ? -0.694 -4.791 -7.450 1.00 94.81 88 GLY A O 1
ATOM 660 N N . LYS A 1 89 ? -1.695 -2.791 -7.703 1.00 95.38 89 LYS A N 1
ATOM 661 C CA . LYS A 1 89 ? -2.621 -2.918 -6.551 1.00 95.38 89 LYS A CA 1
ATOM 662 C C . LYS A 1 89 ? -3.440 -4.215 -6.601 1.00 95.38 89 LYS A C 1
ATOM 664 O O . LYS A 1 89 ? -3.389 -5.022 -5.679 1.00 95.38 89 LYS A O 1
ATOM 669 N N . SER A 1 90 ? -4.119 -4.474 -7.716 1.00 92.88 90 SER A N 1
ATOM 670 C CA . SER A 1 90 ? -4.950 -5.672 -7.878 1.00 92.88 90 SER A CA 1
ATOM 671 C C . SER A 1 90 ? -4.110 -6.961 -7.916 1.00 92.88 90 SER A C 1
ATOM 673 O O . SER A 1 90 ? -4.546 -7.996 -7.420 1.00 92.88 90 SER A O 1
ATOM 675 N N . THR A 1 91 ? -2.864 -6.901 -8.408 1.00 93.62 91 THR A N 1
ATOM 676 C CA . THR A 1 91 ? -1.893 -8.012 -8.338 1.00 93.62 91 THR A CA 1
ATOM 677 C C . THR A 1 91 ? -1.485 -8.314 -6.894 1.00 93.62 91 THR A C 1
ATOM 679 O O . THR A 1 91 ? -1.401 -9.479 -6.504 1.00 93.62 91 THR A O 1
ATOM 682 N N . PHE A 1 92 ? -1.265 -7.276 -6.081 1.00 95.62 92 PHE A N 1
ATOM 683 C CA . PHE A 1 92 ? -1.005 -7.404 -4.648 1.00 95.62 92 PHE A CA 1
ATOM 684 C C . PHE A 1 92 ? -2.189 -8.062 -3.921 1.00 95.62 92 PHE A C 1
ATOM 686 O O . PHE A 1 92 ? -1.996 -9.052 -3.214 1.00 95.62 92 PHE A O 1
ATOM 693 N N . LEU A 1 93 ? -3.416 -7.590 -4.171 1.00 94.44 93 LEU A N 1
ATOM 694 C CA . LEU A 1 93 ? -4.643 -8.163 -3.600 1.00 94.44 93 LEU A CA 1
ATOM 695 C C . LEU A 1 93 ? -4.857 -9.619 -4.028 1.00 94.44 93 LEU A C 1
ATOM 697 O O . LEU A 1 93 ? -5.188 -10.477 -3.212 1.00 94.44 93 LEU A O 1
ATOM 701 N N . SER A 1 94 ? -4.604 -9.920 -5.300 1.00 92.50 94 SER A N 1
ATOM 702 C CA . SER A 1 94 ? -4.666 -11.274 -5.840 1.00 92.50 94 SER A CA 1
ATOM 703 C C . SER A 1 94 ? -3.712 -12.218 -5.109 1.00 92.50 94 SER A C 1
ATOM 705 O O . SER A 1 94 ? -4.125 -13.293 -4.670 1.00 92.50 94 SER A O 1
ATOM 707 N N . ARG A 1 95 ? -2.462 -11.802 -4.869 1.00 91.94 95 ARG A N 1
ATOM 708 C CA . ARG A 1 95 ? -1.527 -12.614 -4.080 1.00 91.94 95 ARG A CA 1
ATOM 709 C C . ARG A 1 95 ? -1.971 -12.787 -2.633 1.00 91.94 95 ARG A C 1
ATOM 711 O O . ARG A 1 95 ? -1.791 -13.871 -2.081 1.00 91.94 95 ARG A O 1
ATOM 718 N N . LEU A 1 96 ? -2.587 -11.769 -2.038 1.00 90.81 96 LEU A N 1
ATOM 719 C CA . LEU A 1 96 ? -3.095 -11.846 -0.670 1.00 90.81 96 LEU A CA 1
ATOM 720 C C . LEU A 1 96 ? -4.108 -12.998 -0.510 1.00 90.81 96 LEU A C 1
ATOM 722 O O . LEU A 1 96 ? -4.099 -13.679 0.514 1.00 90.81 96 LEU A O 1
ATOM 726 N N . THR A 1 97 ? -4.905 -13.302 -1.548 1.00 86.81 97 THR A N 1
ATOM 727 C CA . THR A 1 97 ? -5.884 -14.418 -1.519 1.00 86.81 97 THR A CA 1
ATOM 728 C C . THR A 1 97 ? -5.262 -15.806 -1.482 1.00 86.81 97 THR A C 1
ATOM 730 O O . THR A 1 97 ? -5.910 -16.758 -1.052 1.00 86.81 97 THR A O 1
ATOM 733 N N . LEU A 1 98 ? -3.993 -15.934 -1.869 1.00 84.06 98 LEU A N 1
ATOM 734 C CA . LEU A 1 98 ? -3.275 -17.202 -1.809 1.00 84.06 98 LEU A CA 1
ATOM 735 C C . LEU A 1 98 ? -2.719 -17.511 -0.404 1.00 84.06 98 LEU A C 1
ATOM 737 O O 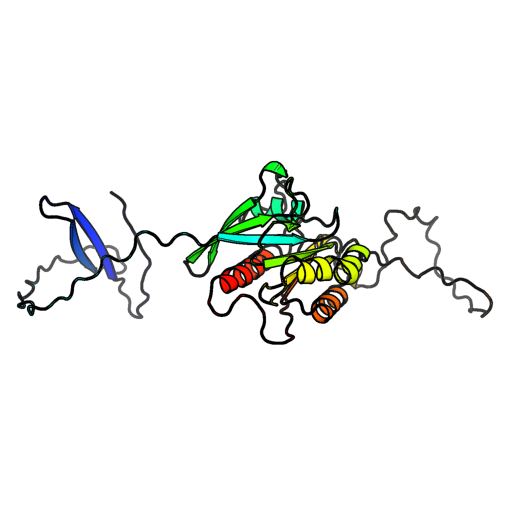. LEU A 1 98 ? -2.332 -18.651 -0.115 1.00 84.06 98 LEU A O 1
ATOM 741 N N . GLY A 1 99 ? -2.670 -16.503 0.474 1.00 72.19 99 GLY A N 1
ATOM 742 C CA . GLY A 1 99 ? -2.128 -16.609 1.825 1.00 72.19 99 GLY A CA 1
ATOM 743 C C . GLY A 1 99 ? -0.678 -17.111 1.874 1.00 72.19 99 GLY A C 1
ATOM 744 O O . GLY A 1 99 ? 0.080 -17.054 0.906 1.00 72.19 99 GLY A O 1
ATOM 745 N N . ASN A 1 100 ? -0.285 -17.664 3.024 1.00 65.00 100 ASN A N 1
ATOM 746 C CA . ASN A 1 100 ? 1.103 -18.066 3.300 1.00 65.00 100 ASN A CA 1
ATOM 747 C C . ASN A 1 100 ? 1.551 -19.357 2.588 1.00 65.00 100 ASN A C 1
ATOM 749 O O . ASN A 1 100 ? 2.673 -19.811 2.815 1.00 65.00 100 ASN A O 1
ATOM 753 N N . THR A 1 101 ? 0.686 -19.971 1.776 1.00 62.31 101 THR A N 1
ATOM 754 C CA . THR A 1 101 ? 0.922 -21.300 1.182 1.00 62.31 101 THR A CA 1
ATOM 755 C C . THR A 1 101 ? 1.316 -21.266 -0.292 1.00 62.31 101 THR A C 1
ATOM 757 O O . THR A 1 101 ? 1.719 -22.293 -0.836 1.00 62.31 101 THR A O 1
ATOM 760 N N . ALA A 1 102 ? 1.247 -20.101 -0.944 1.00 64.38 102 ALA A N 1
ATOM 761 C CA . ALA A 1 102 ? 1.589 -19.994 -2.355 1.00 64.38 102 ALA A CA 1
ATOM 762 C C . ALA A 1 102 ? 3.098 -19.989 -2.601 1.00 64.38 102 ALA A C 1
ATOM 764 O O . ALA A 1 102 ? 3.817 -19.059 -2.232 1.00 64.38 102 ALA A O 1
ATOM 765 N N . SER A 1 103 ? 3.542 -21.005 -3.340 1.00 67.75 103 SER A N 1
ATOM 766 C CA . SER A 1 103 ? 4.846 -21.020 -4.000 1.00 67.75 103 SER A CA 1
ATOM 767 C C . SER A 1 103 ? 4.972 -19.854 -4.990 1.00 67.75 103 SER A C 1
ATOM 769 O O . SER A 1 103 ? 3.973 -19.376 -5.536 1.00 67.75 103 SER A O 1
ATOM 771 N N . HIS A 1 104 ? 6.206 -19.445 -5.288 1.00 69.19 104 HIS A N 1
ATOM 772 C CA . HIS A 1 104 ? 6.552 -18.459 -6.321 1.00 69.19 104 HIS A CA 1
ATOM 773 C C . HIS A 1 104 ? 5.987 -18.803 -7.715 1.00 69.19 104 HIS A C 1
ATOM 775 O O . HIS A 1 104 ? 5.829 -17.921 -8.547 1.00 69.19 104 HIS A O 1
ATOM 781 N N . THR A 1 105 ? 5.649 -20.072 -7.959 1.00 69.12 105 THR A N 1
ATOM 782 C CA . THR A 1 105 ? 5.096 -20.579 -9.227 1.00 69.12 105 THR A CA 1
ATOM 783 C C . THR A 1 105 ? 3.566 -20.599 -9.283 1.00 69.12 105 THR A C 1
ATOM 785 O O . THR A 1 105 ? 2.994 -21.026 -10.285 1.00 69.12 105 THR A O 1
ATOM 788 N N . THR A 1 106 ? 2.889 -20.199 -8.206 1.00 76.62 106 THR A N 1
ATOM 789 C CA . THR A 1 106 ? 1.424 -20.247 -8.132 1.00 76.62 106 THR A CA 1
ATOM 790 C C . THR A 1 106 ? 0.826 -19.163 -9.018 1.00 76.62 106 THR A C 1
ATOM 792 O O . THR A 1 106 ? 1.178 -17.991 -8.894 1.00 76.62 106 THR A O 1
ATOM 795 N N . THR A 1 107 ? -0.101 -19.542 -9.896 1.00 81.75 107 THR A N 1
ATOM 796 C CA . THR A 1 107 ? -0.839 -18.590 -10.729 1.00 81.75 107 THR A CA 1
ATOM 797 C C . THR A 1 107 ? -1.716 -17.693 -9.864 1.00 81.75 107 THR A C 1
ATOM 799 O O . THR A 1 107 ? -2.482 -18.187 -9.034 1.00 81.75 107 THR A O 1
ATOM 802 N N . LEU A 1 108 ? -1.620 -16.384 -10.082 1.00 85.19 108 LEU A N 1
ATOM 803 C CA . LEU A 1 108 ? -2.401 -15.388 -9.359 1.00 85.19 108 LEU A CA 1
ATOM 804 C C . LEU A 1 108 ? -3.881 -15.432 -9.792 1.00 85.19 108 LEU A C 1
ATOM 806 O O . LEU A 1 108 ? -4.157 -15.391 -10.995 1.00 85.19 108 LEU A O 1
ATOM 810 N N . PRO A 1 109 ? -4.841 -15.533 -8.855 1.00 86.81 109 PRO A N 1
ATOM 811 C CA . PRO A 1 109 ? -6.262 -15.545 -9.185 1.00 86.81 109 PRO A CA 1
ATOM 812 C C . PRO A 1 109 ? -6.729 -14.174 -9.683 1.00 86.81 109 PRO A C 1
ATOM 814 O O . PRO A 1 109 ? -6.317 -13.132 -9.178 1.00 86.81 109 PRO A O 1
ATOM 817 N N . VAL A 1 110 ? -7.628 -14.154 -10.663 1.00 86.31 110 VAL A N 1
ATOM 818 C CA . VAL A 1 110 ? -8.234 -12.900 -11.126 1.00 86.31 110 VAL A CA 1
ATOM 819 C C . VAL A 1 110 ? -9.309 -12.470 -10.130 1.00 86.31 110 VAL A C 1
ATOM 821 O O . VAL A 1 110 ? -10.257 -13.217 -9.887 1.00 86.31 110 VAL A O 1
ATOM 824 N N . LEU A 1 111 ? -9.164 -11.270 -9.570 1.00 87.31 111 LEU A N 1
ATOM 825 C CA . LEU A 1 111 ? -10.179 -10.650 -8.722 1.00 87.31 111 LEU A CA 1
ATOM 826 C C . LEU A 1 111 ? -11.139 -9.826 -9.579 1.00 87.31 111 LEU A C 1
ATOM 828 O O . LEU A 1 111 ? -10.716 -9.198 -10.549 1.00 87.31 111 LEU A O 1
ATOM 832 N N . ARG A 1 112 ? -12.430 -9.847 -9.240 1.00 85.25 112 ARG A N 1
ATOM 833 C CA . ARG A 1 112 ? -13.437 -8.999 -9.885 1.00 85.25 112 ARG A CA 1
ATOM 834 C C . ARG A 1 112 ? -13.678 -7.778 -9.015 1.00 85.25 112 ARG A C 1
ATOM 836 O O . ARG A 1 112 ? -13.929 -7.920 -7.824 1.00 85.25 112 ARG A O 1
ATOM 843 N N . ASP A 1 113 ? -13.689 -6.600 -9.621 1.00 85.50 113 ASP A N 1
ATOM 844 C CA . ASP A 1 113 ? -13.874 -5.340 -8.892 1.00 85.50 113 ASP A CA 1
ATOM 845 C C . ASP A 1 113 ? -15.224 -5.260 -8.161 1.00 85.50 113 ASP A C 1
ATOM 847 O O . ASP A 1 113 ? -15.330 -4.653 -7.099 1.00 85.50 113 ASP A O 1
ATOM 851 N N . LEU A 1 114 ? -16.249 -5.937 -8.694 1.00 84.75 114 LEU A N 1
ATOM 852 C CA . LEU A 1 114 ? -17.582 -6.042 -8.089 1.00 84.75 114 LEU A CA 1
ATOM 853 C C . LEU A 1 114 ? -17.598 -6.76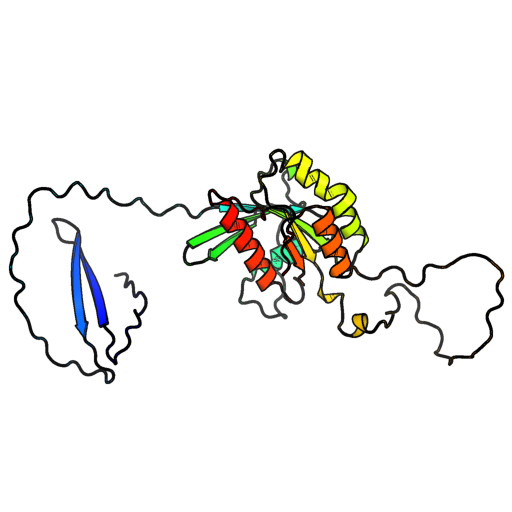9 -6.737 1.00 84.75 114 LEU A C 1
ATOM 855 O O . LEU A 1 114 ? -18.559 -6.607 -5.990 1.00 84.75 114 LEU A O 1
ATOM 859 N N . ASP A 1 115 ? -16.564 -7.555 -6.430 1.00 85.88 115 ASP A N 1
ATOM 860 C CA . ASP A 1 115 ? -16.478 -8.344 -5.198 1.00 85.88 115 ASP A CA 1
ATOM 861 C C . ASP A 1 115 ? -15.806 -7.562 -4.049 1.00 85.88 115 ASP A C 1
ATOM 863 O O . ASP A 1 115 ? -15.554 -8.125 -2.984 1.00 85.88 115 ASP A O 1
ATOM 867 N N . GLN A 1 116 ? -15.501 -6.273 -4.247 1.00 86.69 116 GLN A N 1
ATOM 868 C CA . GLN A 1 116 ? -14.922 -5.417 -3.211 1.00 86.69 116 GLN A CA 1
ATOM 869 C C . GLN A 1 116 ? -15.939 -5.060 -2.107 1.00 86.69 116 GLN A C 1
ATOM 871 O O . GLN A 1 116 ? -17.108 -4.808 -2.411 1.00 86.69 116 GLN A O 1
ATOM 876 N N . PRO A 1 117 ? -15.507 -4.960 -0.832 1.00 91.31 117 PRO A N 1
ATOM 877 C CA . PRO A 1 117 ? -14.134 -5.128 -0.347 1.00 91.31 117 PRO A CA 1
ATOM 878 C C . PRO A 1 117 ? -13.702 -6.600 -0.286 1.00 91.31 117 PRO A C 1
ATOM 880 O O . PRO A 1 117 ? -14.505 -7.481 0.004 1.00 91.31 117 PRO A O 1
ATOM 883 N N . PHE A 1 118 ? -12.411 -6.865 -0.491 1.00 92.00 118 PHE A N 1
ATOM 884 C CA . PHE A 1 118 ? -11.833 -8.204 -0.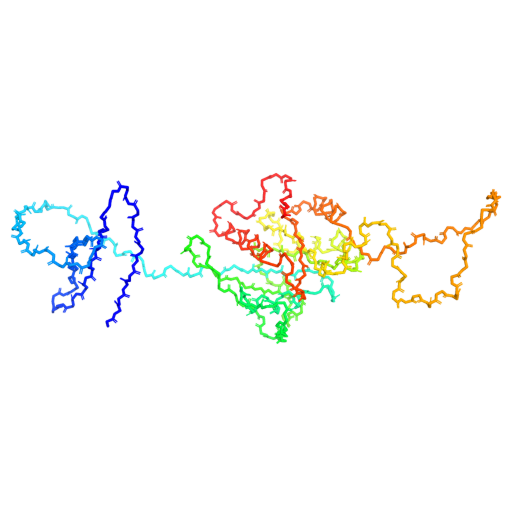374 1.00 92.00 118 PHE A CA 1
ATOM 885 C C . PHE A 1 118 ? -11.478 -8.509 1.096 1.00 92.00 118 PHE A C 1
ATOM 887 O O . PHE A 1 118 ? -10.585 -7.852 1.642 1.00 92.00 118 PHE A O 1
ATOM 894 N N . PRO A 1 119 ? -12.147 -9.475 1.761 1.00 92.44 119 PRO A N 1
ATOM 895 C CA . PRO A 1 119 ? -11.910 -9.771 3.168 1.00 92.44 119 PRO A CA 1
ATOM 896 C C . PRO A 1 119 ? -10.761 -10.770 3.368 1.00 92.44 119 PRO A C 1
ATOM 898 O O . PRO A 1 119 ? -10.685 -11.801 2.697 1.00 92.44 119 PRO A O 1
ATOM 901 N N . PHE A 1 120 ? -9.918 -10.513 4.367 1.00 90.38 120 PHE A N 1
ATOM 902 C CA . PHE A 1 120 ? -8.805 -11.373 4.766 1.00 90.38 120 PHE A CA 1
ATOM 903 C C . PHE A 1 120 ? -8.786 -11.566 6.277 1.00 90.38 120 PHE A C 1
ATOM 905 O O . PHE A 1 120 ? -8.600 -10.619 7.038 1.00 90.38 120 PHE A O 1
ATOM 912 N N . ASP A 1 121 ? -8.955 -12.810 6.719 1.00 90.81 121 ASP A N 1
ATOM 913 C CA . ASP A 1 121 ? -8.946 -13.148 8.140 1.00 90.81 121 ASP A CA 1
ATOM 914 C C . ASP A 1 121 ? -7.514 -13.485 8.591 1.00 90.81 121 ASP A C 1
ATOM 916 O O . ASP A 1 121 ? -6.935 -14.494 8.181 1.00 90.81 121 ASP A O 1
ATOM 920 N N . ILE A 1 122 ? -6.942 -12.654 9.465 1.00 88.00 122 ILE A N 1
ATOM 921 C CA . ILE A 1 122 ? -5.586 -12.817 10.008 1.00 88.00 122 ILE A CA 1
ATOM 922 C C . ILE A 1 122 ? -5.656 -12.955 11.530 1.00 88.00 122 ILE A C 1
ATOM 924 O O . ILE A 1 122 ? -6.472 -12.333 12.208 1.00 88.00 122 ILE A O 1
ATOM 928 N N . ARG A 1 123 ? -4.792 -13.799 12.102 1.00 87.94 123 ARG A N 1
ATOM 929 C CA . ARG A 1 123 ? -4.612 -13.905 13.555 1.00 87.94 123 ARG A CA 1
ATOM 930 C C . ARG A 1 123 ? -3.289 -13.273 13.963 1.00 87.94 123 ARG A C 1
ATOM 932 O O . ARG A 1 123 ? -2.239 -13.762 13.564 1.00 87.94 123 ARG A O 1
ATOM 939 N N . MET A 1 124 ? -3.345 -12.260 14.824 1.00 84.00 124 MET A N 1
ATOM 940 C CA . MET A 1 124 ? -2.171 -11.644 15.453 1.00 84.00 124 MET A CA 1
ATOM 941 C C . MET A 1 124 ? -2.231 -11.852 16.959 1.00 84.00 124 MET A C 1
ATOM 943 O O . MET A 1 124 ? -3.255 -11.574 17.576 1.00 84.00 124 MET A O 1
ATOM 947 N N . TYR A 1 125 ? -1.154 -12.367 17.558 1.00 82.06 125 TYR A N 1
ATOM 948 C CA . TYR A 1 125 ? -1.070 -12.630 19.005 1.00 82.06 125 TYR A CA 1
ATOM 949 C C . TYR A 1 125 ? -2.302 -13.369 19.572 1.00 82.06 125 TYR A C 1
ATOM 951 O O . TYR A 1 125 ? -2.804 -13.052 20.645 1.00 82.06 125 TYR A O 1
ATOM 959 N N . ASN A 1 126 ? -2.812 -14.357 18.824 1.00 81.69 126 ASN A N 1
ATOM 960 C CA . ASN A 1 126 ? -4.017 -15.140 19.140 1.00 81.69 126 ASN A CA 1
ATOM 961 C C . ASN A 1 126 ? -5.354 -14.356 19.135 1.00 81.69 126 ASN A C 1
ATOM 963 O O . ASN A 1 126 ? -6.396 -14.927 19.463 1.00 81.69 126 ASN A O 1
ATOM 967 N N . ARG A 1 127 ? -5.362 -13.092 18.696 1.00 88.44 127 ARG A N 1
ATOM 968 C CA . ARG A 1 127 ? -6.572 -12.305 18.426 1.00 88.44 127 ARG A CA 1
ATOM 969 C C . ARG A 1 127 ? -6.900 -12.348 16.923 1.00 88.44 127 ARG A C 1
ATOM 971 O O . ARG A 1 127 ? -6.025 -12.053 16.107 1.00 88.44 127 ARG A O 1
ATOM 978 N N . PRO A 1 128 ? -8.114 -12.772 16.528 1.00 92.12 128 PRO A N 1
ATOM 979 C CA . PRO A 1 128 ? -8.541 -12.739 15.132 1.00 92.12 128 PRO A CA 1
ATOM 980 C C . PRO A 1 128 ? -8.894 -11.310 14.704 1.00 92.12 128 PRO A C 1
ATOM 982 O O . PRO A 1 128 ? -9.479 -10.565 15.486 1.00 92.12 128 PRO A O 1
ATOM 985 N N . TYR A 1 129 ? -8.576 -10.973 13.460 1.00 93.44 129 TYR A N 1
ATOM 986 C CA . TYR A 1 129 ? -8.917 -9.729 12.777 1.00 93.44 129 TYR A CA 1
ATOM 987 C C . TYR A 1 129 ? -9.425 -10.050 11.374 1.00 93.44 129 TYR A C 1
ATOM 989 O O . TYR A 1 129 ? -8.962 -11.014 10.759 1.00 93.44 129 TYR A O 1
ATOM 997 N N . ARG A 1 130 ? -10.344 -9.229 10.873 1.00 94.88 130 ARG A N 1
ATOM 998 C CA . ARG A 1 130 ? -10.771 -9.235 9.476 1.00 94.88 130 ARG A CA 1
ATOM 999 C C . ARG A 1 130 ? -10.296 -7.948 8.822 1.00 94.88 130 ARG A C 1
ATOM 1001 O O . ARG A 1 130 ? -10.645 -6.871 9.277 1.00 94.88 130 ARG A O 1
ATOM 1008 N N . PHE A 1 131 ? -9.497 -8.047 7.774 1.00 95.44 131 PHE A N 1
ATOM 1009 C CA . PHE A 1 131 ? -9.068 -6.890 6.997 1.00 95.44 131 PHE A CA 1
ATOM 1010 C C . PHE A 1 131 ? -9.862 -6.816 5.707 1.00 95.44 131 PHE A C 1
ATOM 1012 O O . PHE A 1 131 ? -9.934 -7.797 4.975 1.00 95.44 131 PHE A O 1
ATOM 1019 N N . GLU A 1 132 ? -10.460 -5.665 5.439 1.00 95.56 132 GLU A N 1
ATOM 1020 C CA . GLU A 1 132 ? -11.312 -5.439 4.274 1.00 95.56 132 GLU A CA 1
ATOM 1021 C C . GLU A 1 132 ? -10.594 -4.501 3.311 1.00 95.56 132 GLU A C 1
ATOM 1023 O O . GLU A 1 132 ? -10.566 -3.288 3.507 1.00 95.56 132 GLU A O 1
ATOM 1028 N N . PHE A 1 133 ? -9.972 -5.075 2.284 1.00 95.19 133 PHE A N 1
ATOM 1029 C CA . PHE A 1 133 ? -9.186 -4.317 1.322 1.00 95.19 133 PHE A CA 1
ATOM 1030 C C . PHE A 1 133 ? -10.065 -3.786 0.193 1.00 95.19 133 PHE A C 1
ATOM 1032 O O . PHE A 1 133 ? -10.810 -4.540 -0.433 1.00 95.19 133 PHE A O 1
ATOM 1039 N N . SER A 1 134 ? -9.925 -2.499 -0.104 1.00 94.12 134 SER A N 1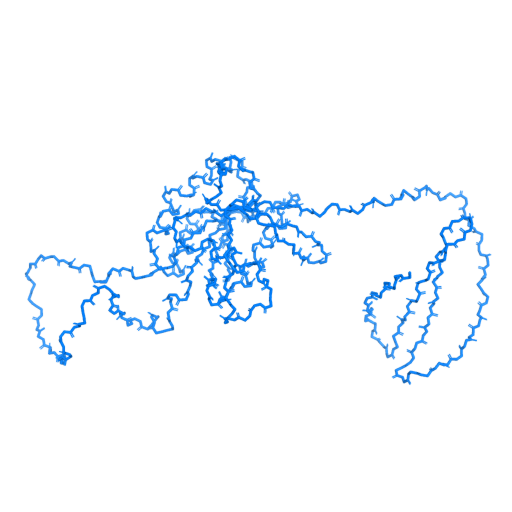
ATOM 1040 C CA . SER A 1 134 ? -10.511 -1.852 -1.281 1.00 94.12 134 SER A CA 1
ATOM 1041 C C . SER A 1 134 ? -9.412 -1.166 -2.087 1.00 94.12 134 SER A C 1
ATOM 1043 O O . SER A 1 134 ? -8.460 -0.646 -1.504 1.00 94.12 134 SER A O 1
ATOM 1045 N N . ASP A 1 135 ? -9.529 -1.144 -3.412 1.00 90.06 135 ASP A N 1
ATOM 1046 C CA . ASP A 1 135 ? -8.673 -0.337 -4.284 1.00 90.06 135 ASP A CA 1
ATOM 1047 C C . ASP A 1 135 ? -9.495 0.692 -5.080 1.00 90.06 135 ASP A C 1
ATOM 1049 O O . ASP A 1 135 ? -10.720 0.786 -4.971 1.00 90.06 135 ASP A O 1
ATOM 1053 N N . THR A 1 136 ? -8.808 1.509 -5.879 1.00 86.00 136 THR A N 1
ATOM 1054 C CA . THR A 1 136 ? -9.449 2.554 -6.691 1.00 86.00 136 THR A CA 1
ATOM 1055 C C . THR A 1 136 ? -10.284 2.017 -7.856 1.00 86.00 136 THR A C 1
ATOM 1057 O O . THR A 1 136 ? -10.967 2.809 -8.503 1.00 86.00 136 THR A O 1
ATOM 1060 N N . ALA A 1 137 ? -10.245 0.709 -8.140 1.00 78.81 137 ALA A N 1
ATOM 1061 C CA . ALA A 1 137 ? -11.065 0.076 -9.171 1.00 78.81 137 ALA A CA 1
ATOM 1062 C C . ALA A 1 137 ? -12.465 -0.315 -8.659 1.00 78.81 137 ALA A C 1
ATOM 1064 O O . ALA A 1 137 ? -13.254 -0.866 -9.423 1.00 78.81 137 ALA A O 1
ATOM 1065 N N . SER A 1 138 ? -12.800 -0.010 -7.396 1.00 71.31 138 SER A N 1
ATOM 1066 C CA . SER A 1 138 ? -14.130 -0.257 -6.833 1.00 71.31 138 SER A CA 1
ATOM 1067 C C . SER A 1 138 ? -15.255 0.326 -7.713 1.00 71.31 138 SER A C 1
ATOM 1069 O O . SER A 1 138 ? -15.154 1.468 -8.173 1.00 71.31 138 SER A O 1
ATOM 1071 N N . PRO A 1 139 ? -16.366 -0.409 -7.926 1.00 68.06 139 PRO A N 1
ATOM 1072 C CA . PRO A 1 139 ? -17.524 0.092 -8.672 1.00 68.06 139 PRO A CA 1
ATOM 1073 C C . PRO A 1 139 ? -18.230 1.250 -7.953 1.00 68.06 139 PRO A C 1
ATOM 1075 O O . PRO A 1 139 ? -18.935 2.043 -8.578 1.00 68.06 139 PRO A O 1
ATOM 1078 N N . THR A 1 140 ? -18.073 1.338 -6.631 1.00 72.94 140 THR A N 1
ATOM 1079 C CA . THR A 1 140 ? -18.548 2.462 -5.825 1.00 72.94 140 THR A CA 1
ATOM 1080 C C . THR A 1 140 ? -17.473 3.534 -5.735 1.00 72.94 140 THR A C 1
ATOM 1082 O O . THR A 1 140 ? -16.288 3.220 -5.700 1.00 72.94 140 THR A O 1
ATOM 1085 N N . ASN A 1 141 ? -17.875 4.805 -5.651 1.00 82.19 141 ASN A N 1
ATOM 1086 C CA . ASN A 1 141 ? -16.916 5.894 -5.488 1.00 82.19 141 ASN A CA 1
ATOM 1087 C C . ASN A 1 141 ? -16.097 5.694 -4.199 1.00 82.19 141 ASN A C 1
ATOM 1089 O O . ASN A 1 141 ? -16.642 5.786 -3.096 1.00 82.19 141 ASN A O 1
ATOM 1093 N N . TYR A 1 142 ? -14.795 5.432 -4.348 1.00 82.38 142 TYR A N 1
ATOM 1094 C CA . TYR A 1 142 ? -13.894 5.125 -3.237 1.00 82.38 142 TYR A CA 1
ATOM 1095 C C . TYR A 1 142 ? -13.771 6.281 -2.230 1.00 82.38 142 TYR A C 1
ATOM 1097 O O . TYR A 1 142 ? -13.408 6.045 -1.081 1.00 82.38 142 TYR A O 1
ATOM 1105 N N . THR A 1 143 ? -14.130 7.517 -2.605 1.00 84.50 143 THR A N 1
ATOM 1106 C CA . THR A 1 143 ? -14.152 8.673 -1.687 1.00 84.50 143 THR A CA 1
ATOM 1107 C C . THR A 1 143 ? -15.232 8.588 -0.607 1.00 84.50 143 THR A C 1
ATOM 1109 O O . THR A 1 143 ? -15.186 9.341 0.359 1.00 84.50 143 THR A O 1
ATOM 1112 N N . LEU A 1 144 ? -16.198 7.671 -0.737 1.00 86.56 144 LEU A N 1
ATOM 1113 C CA . LEU A 1 144 ? -17.237 7.431 0.271 1.00 86.56 144 LEU A CA 1
ATOM 1114 C C . LEU A 1 144 ? -16.806 6.431 1.355 1.00 86.56 144 LEU A C 1
ATOM 1116 O O . LEU A 1 144 ? -17.539 6.220 2.325 1.00 86.56 144 LEU A O 1
ATOM 1120 N N . LEU A 1 145 ? -15.649 5.788 1.184 1.00 87.94 145 LEU A N 1
ATOM 1121 C CA . LEU A 1 145 ? -15.127 4.807 2.129 1.00 87.94 145 LEU A CA 1
ATOM 1122 C C . LEU A 1 145 ? -14.599 5.490 3.397 1.00 87.94 145 LEU A C 1
ATOM 1124 O O . LEU A 1 145 ? -14.164 6.638 3.378 1.00 87.94 145 LEU A O 1
ATOM 1128 N N . ARG A 1 146 ? -14.612 4.750 4.509 1.00 92.38 146 ARG A N 1
ATOM 1129 C CA . ARG A 1 146 ? -14.020 5.167 5.789 1.00 92.38 146 ARG A CA 1
ATOM 1130 C C . ARG A 1 146 ? -12.873 4.223 6.143 1.00 92.38 146 ARG A C 1
ATOM 1132 O O . ARG A 1 146 ? -13.104 3.261 6.877 1.00 92.38 146 ARG A O 1
ATOM 1139 N N . PRO A 1 147 ? -11.681 4.417 5.556 1.00 95.44 147 PRO A N 1
ATOM 1140 C CA . PRO A 1 147 ? -10.543 3.561 5.843 1.00 95.44 147 PRO A CA 1
ATOM 1141 C C . PRO A 1 147 ? -10.074 3.744 7.286 1.00 95.44 147 PRO A C 1
ATOM 1143 O O . PRO A 1 147 ? -10.120 4.840 7.832 1.00 95.44 147 PRO A O 1
ATOM 1146 N N . ALA A 1 148 ? -9.588 2.664 7.886 1.00 96.12 148 ALA A N 1
ATOM 1147 C CA . ALA A 1 148 ? -8.829 2.710 9.130 1.00 96.12 148 ALA A CA 1
ATOM 1148 C C . ALA A 1 148 ? -7.318 2.755 8.858 1.00 96.12 148 ALA A C 1
ATOM 1150 O O . ALA A 1 148 ? -6.562 3.159 9.730 1.00 96.12 148 ALA A O 1
ATOM 1151 N N . VAL A 1 149 ? -6.876 2.343 7.664 1.00 97.44 149 VAL A N 1
ATOM 1152 C CA . VAL A 1 149 ? -5.491 2.449 7.179 1.00 97.44 149 VAL A CA 1
ATOM 1153 C C . VAL A 1 149 ? -5.519 2.828 5.700 1.00 97.44 149 VAL A C 1
ATOM 1155 O O . VAL A 1 149 ? -6.317 2.275 4.935 1.00 97.44 149 VAL A O 1
ATOM 1158 N N . ILE A 1 150 ? -4.629 3.729 5.285 1.00 97.69 150 ILE A N 1
ATOM 1159 C CA . ILE A 1 150 ? -4.423 4.080 3.875 1.00 97.69 150 ILE A CA 1
ATOM 1160 C C . ILE A 1 150 ? -3.065 3.545 3.423 1.00 97.69 150 ILE A C 1
ATOM 1162 O O . ILE A 1 150 ? -2.053 3.723 4.099 1.00 97.69 150 ILE A O 1
ATOM 1166 N N . VAL A 1 151 ? -3.036 2.902 2.258 1.00 98.38 151 VAL A N 1
ATOM 1167 C CA . VAL A 1 151 ? -1.811 2.415 1.622 1.00 98.38 151 VAL A CA 1
ATOM 1168 C C . VAL A 1 151 ? -1.621 3.148 0.298 1.00 98.38 151 VAL A C 1
ATOM 1170 O O . VAL A 1 151 ? -2.392 2.962 -0.642 1.00 98.38 151 VAL A O 1
ATOM 1173 N N . LEU A 1 152 ? -0.592 3.987 0.221 1.00 98.50 152 LEU A N 1
ATOM 1174 C CA . LEU A 1 152 ? -0.174 4.685 -0.989 1.00 98.50 152 LEU A CA 1
ATOM 1175 C C . LEU A 1 152 ? 0.756 3.779 -1.801 1.00 98.50 152 LEU A C 1
ATOM 1177 O O . LEU A 1 152 ? 1.905 3.544 -1.429 1.00 98.50 152 LEU A O 1
ATOM 1181 N N . CYS A 1 153 ? 0.253 3.251 -2.910 1.00 98.50 153 CYS A N 1
ATOM 1182 C CA . CYS A 1 153 ? 0.958 2.317 -3.774 1.00 98.50 153 CYS A CA 1
ATOM 1183 C C . CYS A 1 153 ? 1.597 3.027 -4.970 1.00 98.50 153 CYS A C 1
ATOM 1185 O O . CYS A 1 153 ? 0.919 3.730 -5.719 1.00 98.50 153 CYS A O 1
ATOM 1187 N N . TYR A 1 154 ? 2.873 2.742 -5.217 1.00 98.44 154 TYR A N 1
ATOM 1188 C CA . TYR A 1 154 ? 3.568 3.130 -6.445 1.00 98.44 154 TYR A CA 1
ATOM 1189 C C . TYR A 1 154 ? 4.270 1.917 -7.064 1.00 98.44 154 TYR A C 1
ATOM 1191 O O . TYR A 1 154 ? 4.466 0.891 -6.408 1.00 98.44 154 TYR A O 1
ATOM 1199 N N . SER A 1 155 ? 4.643 2.024 -8.336 1.00 96.94 155 SER A N 1
ATOM 1200 C CA . SER A 1 155 ? 5.440 1.011 -9.018 1.00 96.94 155 SER A CA 1
ATOM 1201 C C . SER A 1 155 ? 6.914 1.382 -8.987 1.00 96.94 155 SER A C 1
ATOM 1203 O O . SER A 1 155 ? 7.309 2.459 -9.425 1.00 96.94 155 SER A O 1
ATOM 1205 N N . ILE A 1 156 ? 7.754 0.443 -8.562 1.00 95.38 156 ILE A N 1
ATOM 1206 C CA . ILE A 1 156 ? 9.209 0.583 -8.648 1.00 95.38 156 ILE A CA 1
ATOM 1207 C C . ILE A 1 156 ? 9.674 0.706 -10.106 1.00 95.38 156 ILE A C 1
ATOM 1209 O O . ILE A 1 156 ? 10.700 1.332 -10.353 1.00 95.38 156 ILE A O 1
ATOM 1213 N N . ALA A 1 157 ? 8.929 0.153 -11.066 1.00 90.88 157 ALA A N 1
ATOM 1214 C CA . ALA A 1 157 ? 9.225 0.252 -12.495 1.00 90.88 157 ALA A CA 1
ATOM 1215 C C . ALA A 1 157 ? 8.845 1.607 -13.110 1.00 90.88 157 ALA A C 1
ATOM 1217 O O . ALA A 1 157 ? 9.271 1.905 -14.223 1.00 90.88 157 ALA A O 1
ATOM 1218 N N . ASP A 1 158 ? 8.038 2.409 -12.414 1.00 92.62 158 ASP A N 1
ATOM 1219 C CA . ASP A 1 158 ? 7.538 3.687 -12.907 1.00 92.62 158 ASP A CA 1
ATOM 1220 C C . ASP A 1 158 ? 7.811 4.812 -11.894 1.00 92.62 158 ASP A C 1
ATOM 1222 O O . ASP A 1 158 ? 6.988 5.076 -11.009 1.00 92.62 158 ASP A O 1
ATOM 1226 N N . PRO A 1 159 ? 8.944 5.525 -12.033 1.00 92.62 159 PRO A N 1
ATOM 1227 C CA . PRO A 1 159 ? 9.270 6.657 -11.171 1.00 92.62 159 PRO A CA 1
ATOM 1228 C C . PRO A 1 159 ? 8.227 7.783 -11.175 1.00 92.62 159 PRO A C 1
ATOM 1230 O O . PRO A 1 159 ? 8.134 8.518 -10.189 1.00 92.62 159 PRO A O 1
ATOM 1233 N N . ALA A 1 160 ? 7.427 7.929 -12.240 1.00 93.62 160 ALA A N 1
ATOM 1234 C CA . ALA A 1 160 ? 6.367 8.935 -12.275 1.00 93.62 160 ALA A CA 1
ATOM 1235 C C . ALA A 1 160 ? 5.261 8.613 -11.260 1.00 93.62 160 ALA A C 1
ATOM 1237 O O . ALA A 1 160 ? 4.754 9.522 -10.604 1.00 93.62 160 ALA A O 1
ATOM 1238 N N . SER A 1 161 ? 4.958 7.328 -11.046 1.00 96.75 161 SER A N 1
ATOM 1239 C CA . SER A 1 161 ? 3.963 6.905 -10.055 1.00 96.75 161 SER A CA 1
ATOM 1240 C C . SER A 1 161 ? 4.339 7.287 -8.617 1.00 96.75 161 SER A C 1
ATOM 1242 O O . SER A 1 161 ? 3.465 7.638 -7.824 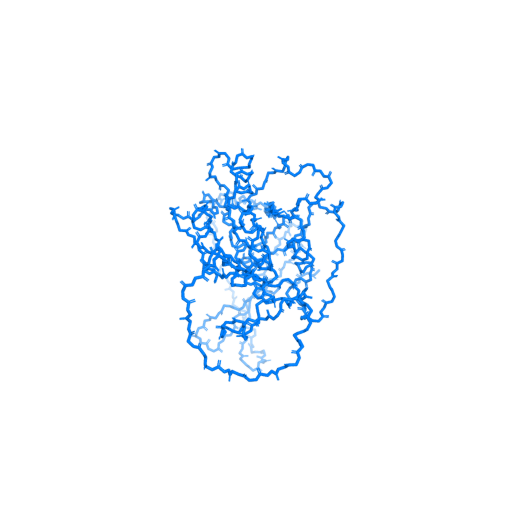1.00 96.75 161 SER A O 1
ATOM 1244 N N . LEU A 1 162 ? 5.637 7.314 -8.281 1.00 97.25 162 LEU A N 1
ATOM 1245 C CA . LEU A 1 162 ? 6.116 7.823 -6.991 1.00 97.25 162 LEU A CA 1
ATOM 1246 C C . LEU A 1 162 ? 5.964 9.347 -6.890 1.00 97.25 162 LEU A C 1
ATOM 1248 O O . LEU A 1 162 ? 5.516 9.854 -5.863 1.00 97.25 162 LEU A O 1
ATOM 1252 N N . ALA A 1 163 ? 6.298 10.085 -7.953 1.00 96.00 163 ALA A N 1
ATOM 1253 C CA . ALA A 1 163 ? 6.097 11.535 -7.990 1.00 96.00 163 ALA A CA 1
ATOM 1254 C C . ALA A 1 163 ? 4.607 11.905 -7.849 1.00 96.00 163 ALA A C 1
ATOM 1256 O O . ALA A 1 163 ? 4.258 12.885 -7.185 1.00 96.00 163 ALA A O 1
ATOM 1257 N N . ASN A 1 164 ? 3.713 11.086 -8.406 1.00 97.38 164 ASN A N 1
ATOM 1258 C CA . ASN A 1 164 ? 2.270 11.241 -8.247 1.00 97.38 164 ASN A CA 1
ATOM 1259 C C . ASN A 1 164 ? 1.808 10.982 -6.807 1.00 97.38 164 ASN A C 1
ATOM 1261 O O . ASN A 1 164 ? 0.844 11.616 -6.369 1.00 97.38 164 ASN A O 1
ATOM 1265 N N . LEU A 1 165 ? 2.493 10.121 -6.035 1.00 97.88 165 LEU A N 1
ATOM 1266 C CA . LEU A 1 165 ? 2.210 9.994 -4.600 1.00 97.88 165 LEU A CA 1
ATOM 1267 C C . LEU A 1 165 ? 2.419 11.327 -3.880 1.00 97.88 165 LEU A C 1
ATOM 1269 O O . LEU A 1 165 ? 1.518 11.788 -3.183 1.00 97.88 165 LEU A O 1
ATOM 1273 N N . GLN A 1 166 ? 3.567 11.964 -4.121 1.00 95.62 166 GLN A N 1
ATOM 1274 C CA . GLN A 1 166 ? 3.961 13.218 -3.476 1.00 95.62 166 GLN A CA 1
ATOM 1275 C C . GLN A 1 166 ? 3.105 14.415 -3.904 1.00 95.62 166 GLN A C 1
ATOM 1277 O O . GLN A 1 166 ? 2.863 15.323 -3.113 1.00 95.62 166 GLN A O 1
ATOM 1282 N N . THR A 1 167 ? 2.662 14.447 -5.159 1.00 94.88 167 THR A N 1
ATOM 1283 C CA . THR A 1 167 ? 1.978 15.621 -5.725 1.00 94.88 167 THR A CA 1
ATOM 1284 C C . THR A 1 167 ? 0.456 15.541 -5.651 1.00 94.88 167 THR A C 1
ATOM 1286 O O . THR A 1 167 ? -0.197 16.583 -5.547 1.00 94.88 167 THR A O 1
ATOM 1289 N N . ASN A 1 168 ? -0.114 14.332 -5.691 1.00 95.56 168 ASN A N 1
ATOM 1290 C CA . ASN A 1 168 ? -1.555 14.120 -5.807 1.00 95.56 168 ASN A CA 1
ATOM 1291 C C . ASN A 1 168 ? -2.112 13.185 -4.725 1.00 95.56 168 ASN A C 1
ATOM 1293 O O . ASN A 1 168 ? -2.974 13.594 -3.949 1.00 95.56 168 ASN A O 1
ATOM 1297 N N . TRP A 1 169 ? -1.636 11.938 -4.643 1.00 96.56 169 TRP A N 1
ATOM 1298 C CA . TRP A 1 169 ? -2.309 10.925 -3.818 1.00 96.56 169 TRP A CA 1
ATOM 1299 C C . TRP A 1 169 ? -2.246 11.208 -2.322 1.00 96.56 169 TRP A C 1
ATOM 1301 O O . TRP A 1 169 ? -3.227 10.932 -1.633 1.00 96.56 169 TRP A O 1
ATOM 1311 N N . ILE A 1 170 ? -1.153 11.799 -1.827 1.00 96.12 170 ILE A N 1
ATOM 1312 C CA . ILE A 1 170 ? -1.075 12.227 -0.427 1.00 96.12 170 ILE A CA 1
ATOM 1313 C C . ILE A 1 170 ? -2.141 13.276 -0.101 1.00 96.12 170 ILE A C 1
ATOM 1315 O O . ILE A 1 170 ? -2.819 13.161 0.910 1.00 96.12 170 ILE A O 1
ATOM 1319 N N . ARG A 1 171 ? -2.393 14.221 -1.015 1.00 94.44 171 ARG A N 1
ATOM 1320 C CA . ARG A 1 171 ? -3.428 15.249 -0.837 1.00 94.44 171 ARG A CA 1
ATOM 1321 C C . ARG A 1 171 ? -4.817 14.633 -0.815 1.00 94.44 171 ARG A C 1
ATOM 1323 O O . ARG A 1 171 ? -5.637 14.997 0.010 1.00 94.44 171 ARG A O 1
ATOM 1330 N N . ILE A 1 172 ? -5.077 13.657 -1.685 1.00 93.88 172 ILE A N 1
ATOM 1331 C CA . ILE A 1 172 ? -6.342 12.911 -1.660 1.00 93.88 172 ILE A CA 1
ATOM 1332 C C . ILE A 1 172 ? -6.500 12.172 -0.322 1.00 93.88 172 ILE A C 1
ATOM 1334 O O . ILE A 1 172 ? -7.584 12.204 0.254 1.00 93.88 172 ILE A O 1
ATOM 1338 N N . ALA A 1 173 ? -5.441 11.529 0.179 1.00 94.31 173 ALA A N 1
ATOM 1339 C CA . ALA A 1 173 ? -5.462 10.827 1.461 1.00 94.31 173 ALA A CA 1
ATOM 1340 C C . ALA A 1 173 ? -5.758 11.777 2.636 1.00 94.31 173 ALA A C 1
ATOM 1342 O O . ALA A 1 173 ? -6.669 11.515 3.422 1.00 94.31 173 ALA A O 1
ATOM 1343 N N . GLU A 1 174 ? -5.029 12.889 2.719 1.00 93.19 174 GLU A N 1
ATOM 1344 C CA . GLU A 1 174 ? -5.145 13.880 3.792 1.00 93.19 174 GLU A CA 1
ATOM 1345 C C . GLU A 1 174 ? -6.463 14.661 3.717 1.00 93.19 174 GLU A C 1
ATOM 1347 O O . GLU A 1 174 ? -7.234 14.657 4.675 1.00 93.19 174 GLU A O 1
ATOM 1352 N N . ASP A 1 175 ? -6.779 15.250 2.559 1.00 91.62 175 ASP A N 1
ATOM 1353 C CA . ASP A 1 175 ? -7.915 16.166 2.410 1.00 91.62 175 ASP A CA 1
ATOM 1354 C C . ASP A 1 175 ? -9.274 15.449 2.503 1.00 91.62 175 ASP A C 1
ATOM 1356 O O . ASP A 1 175 ? -10.245 16.037 2.983 1.00 91.62 175 ASP A O 1
ATOM 1360 N N . HIS A 1 176 ? -9.384 14.202 2.019 1.00 90.94 176 HIS A N 1
ATOM 1361 C CA . HIS A 1 176 ? -10.675 13.495 1.968 1.00 90.94 176 HIS A CA 1
ATOM 1362 C C . HIS A 1 176 ? -10.893 12.512 3.112 1.00 90.94 176 HIS A C 1
ATOM 1364 O O . HIS A 1 176 ? -12.029 12.356 3.562 1.00 90.94 176 HIS A O 1
ATOM 1370 N N . PHE A 1 177 ? -9.846 11.809 3.545 1.00 91.75 177 PHE A N 1
ATOM 1371 C CA . PHE A 1 177 ? -10.004 10.686 4.467 1.00 91.75 177 PHE A CA 1
ATOM 1372 C C . PHE A 1 177 ? -9.449 10.972 5.853 1.00 91.75 177 PHE A C 1
ATOM 1374 O O . PHE A 1 177 ? -10.003 10.455 6.817 1.00 91.75 177 PHE A O 1
ATOM 1381 N N . ASN A 1 178 ? -8.404 11.796 5.962 1.00 90.06 178 ASN A N 1
ATOM 1382 C CA . ASN A 1 178 ? -7.661 11.996 7.203 1.00 90.06 178 ASN A CA 1
ATOM 1383 C C . ASN A 1 178 ? -7.708 13.451 7.729 1.00 90.06 178 ASN A C 1
ATOM 1385 O O . ASN A 1 178 ? -6.658 14.020 8.027 1.00 90.06 178 ASN A O 1
ATOM 1389 N N . PRO A 1 179 ? -8.896 14.079 7.873 1.00 82.62 179 PRO A N 1
ATOM 1390 C CA . PRO A 1 179 ? -9.002 15.485 8.271 1.00 82.62 179 PRO A CA 1
ATOM 1391 C C . PRO A 1 179 ? -8.579 15.750 9.724 1.00 82.62 179 PRO A C 1
ATOM 1393 O O . PRO A 1 179 ? -8.300 16.891 10.083 1.00 82.62 179 PRO A O 1
ATOM 1396 N N . ASP A 1 180 ? -8.586 14.721 10.573 1.00 85.75 180 ASP A N 1
ATOM 1397 C CA . ASP A 1 180 ? -8.227 14.786 11.990 1.00 85.75 180 ASP A CA 1
ATOM 1398 C C . ASP A 1 180 ? -6.860 14.163 12.291 1.00 85.75 180 ASP A C 1
ATOM 1400 O O . ASP A 1 180 ? -6.506 14.007 13.461 1.00 85.75 180 ASP A O 1
ATOM 1404 N N . ASP A 1 181 ? -6.080 13.834 11.254 1.00 85.06 181 ASP A N 1
ATOM 1405 C CA . ASP A 1 181 ? -4.732 13.302 11.415 1.00 85.06 181 ASP A CA 1
ATOM 1406 C C . ASP A 1 181 ? -4.704 12.002 12.261 1.00 85.06 181 ASP A C 1
ATOM 1408 O O . ASP A 1 181 ? -3.772 11.751 13.026 1.00 85.06 181 ASP A O 1
ATOM 1412 N N . SER A 1 182 ? -5.722 11.147 12.147 1.00 88.06 182 SER A N 1
ATOM 1413 C CA . SER A 1 182 ? -5.863 9.923 12.951 1.00 88.06 182 SER A CA 1
ATOM 1414 C C . SER A 1 182 ? -5.530 8.627 12.201 1.00 88.06 182 SER A C 1
ATOM 1416 O O . SER A 1 182 ? -5.179 7.618 12.823 1.00 88.06 182 SER A O 1
ATOM 1418 N N . ILE A 1 183 ? -5.600 8.643 10.869 1.00 94.81 183 ILE A N 1
ATOM 1419 C CA . ILE A 1 183 ? -5.437 7.461 10.020 1.00 94.81 183 ILE A CA 1
ATOM 1420 C C . ILE A 1 183 ? -3.956 7.277 9.662 1.00 94.81 183 ILE A C 1
ATOM 1422 O O . ILE A 1 183 ? -3.357 8.190 9.092 1.00 94.81 183 ILE A O 1
ATOM 1426 N N . PRO A 1 184 ? -3.353 6.105 9.938 1.00 96.38 184 PRO A N 1
ATOM 1427 C CA . PRO A 1 184 ? -2.002 5.813 9.488 1.00 96.38 184 PRO A CA 1
ATOM 1428 C C . PRO A 1 184 ? -1.928 5.640 7.967 1.00 96.38 184 PRO A C 1
ATOM 1430 O O . PRO A 1 184 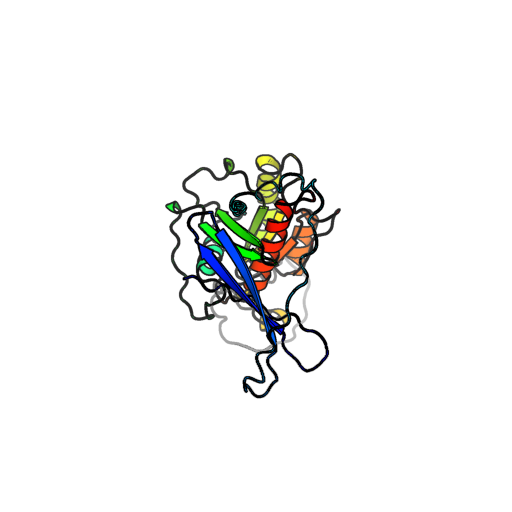? -2.770 4.973 7.349 1.00 96.38 184 PRO A O 1
ATOM 1433 N N . ILE A 1 185 ? -0.868 6.194 7.384 1.00 97.31 185 ILE A N 1
ATOM 1434 C CA . ILE A 1 185 ? -0.563 6.161 5.956 1.00 97.31 185 ILE A CA 1
ATOM 1435 C C . ILE A 1 185 ? 0.726 5.367 5.736 1.00 97.31 185 ILE A C 1
ATOM 1437 O O . ILE A 1 185 ? 1.785 5.690 6.271 1.00 97.31 185 ILE A O 1
ATOM 1441 N N . ILE A 1 186 ? 0.647 4.325 4.912 1.00 98.12 186 ILE A N 1
ATOM 1442 C CA . ILE A 1 186 ? 1.775 3.455 4.565 1.00 98.12 186 ILE A CA 1
ATOM 1443 C C . ILE A 1 186 ? 2.118 3.651 3.092 1.00 98.12 186 ILE A C 1
ATOM 1445 O O . ILE A 1 186 ? 1.243 3.548 2.237 1.00 98.12 186 ILE A O 1
ATOM 1449 N N . VAL A 1 187 ? 3.390 3.868 2.770 1.00 98.50 187 VAL A N 1
ATOM 1450 C CA . VAL A 1 187 ? 3.880 3.868 1.386 1.00 98.50 187 VAL A CA 1
ATOM 1451 C C . VAL A 1 187 ? 4.340 2.462 1.013 1.00 98.50 187 VAL A C 1
ATOM 1453 O O . VAL A 1 187 ? 5.183 1.878 1.693 1.00 98.50 187 VAL A O 1
ATOM 1456 N N . LEU A 1 188 ? 3.804 1.927 -0.085 1.00 98.62 188 LEU A N 1
ATOM 1457 C CA . LEU A 1 188 ? 4.093 0.586 -0.585 1.00 98.62 188 LEU A CA 1
ATOM 1458 C C . LEU A 1 188 ? 4.635 0.627 -2.021 1.00 98.62 188 LEU A C 1
ATOM 1460 O O . LEU A 1 188 ? 3.903 0.917 -2.968 1.00 98.62 188 LEU A O 1
ATOM 1464 N N . GLY A 1 189 ? 5.910 0.273 -2.185 1.00 98.19 189 GLY A N 1
ATOM 1465 C CA . GLY A 1 189 ? 6.535 0.039 -3.486 1.00 98.19 189 GLY A CA 1
ATOM 1466 C C . GLY A 1 189 ? 6.233 -1.361 -4.016 1.00 98.19 189 GLY A C 1
ATOM 1467 O O . GLY A 1 189 ? 6.610 -2.367 -3.414 1.00 98.19 189 GLY A O 1
ATOM 1468 N N . LEU A 1 190 ? 5.555 -1.435 -5.155 1.00 97.75 190 LEU A N 1
ATOM 1469 C CA . LEU A 1 190 ? 5.206 -2.682 -5.834 1.00 97.75 190 LEU A CA 1
ATOM 1470 C C . LEU A 1 190 ? 6.167 -2.965 -6.997 1.00 97.75 190 LEU A C 1
ATOM 1472 O O . LEU A 1 190 ? 6.917 -2.095 -7.432 1.00 97.75 190 LEU A O 1
ATOM 1476 N N . GLN A 1 191 ? 6.124 -4.192 -7.524 1.00 95.25 191 GLN A N 1
ATOM 1477 C CA . GLN A 1 191 ? 6.964 -4.646 -8.647 1.00 95.25 191 GLN A CA 1
ATOM 1478 C C . GLN A 1 191 ? 8.473 -4.586 -8.348 1.00 95.25 191 GLN A C 1
ATOM 1480 O O . GLN A 1 191 ? 9.292 -4.269 -9.212 1.00 95.25 191 GLN A O 1
ATOM 1485 N N . ARG A 1 192 ? 8.863 -4.911 -7.108 1.00 93.44 192 ARG A N 1
ATOM 1486 C CA . ARG A 1 192 ? 10.272 -4.922 -6.674 1.00 93.44 192 ARG A CA 1
ATOM 1487 C C . ARG A 1 192 ? 11.182 -5.804 -7.533 1.00 93.44 192 ARG A C 1
ATOM 1489 O O . ARG A 1 192 ? 12.366 -5.509 -7.665 1.00 93.44 192 ARG A O 1
ATOM 1496 N N . ASP A 1 193 ? 10.618 -6.834 -8.152 1.00 91.00 193 ASP A N 1
ATOM 1497 C CA . ASP A 1 193 ? 11.291 -7.759 -9.065 1.00 91.00 193 ASP A CA 1
ATOM 1498 C C . ASP A 1 193 ? 11.901 -7.089 -10.308 1.00 91.00 193 ASP A C 1
ATOM 1500 O O . ASP A 1 193 ? 12.784 -7.671 -10.937 1.00 91.00 193 ASP A O 1
ATOM 1504 N N . VAL A 1 194 ? 11.511 -5.849 -10.625 1.00 87.25 194 VAL A N 1
ATOM 1505 C CA . VAL A 1 194 ? 12.157 -5.047 -11.677 1.00 87.25 194 VAL A CA 1
ATOM 1506 C C . VAL A 1 194 ? 13.625 -4.755 -11.350 1.00 87.25 194 VAL A C 1
ATOM 1508 O O . VAL A 1 194 ? 14.434 -4.630 -12.270 1.00 87.25 194 VAL A O 1
ATOM 1511 N N . ARG A 1 195 ? 14.000 -4.709 -10.062 1.00 86.56 195 ARG A N 1
ATOM 1512 C CA . ARG A 1 195 ? 15.395 -4.546 -9.636 1.00 86.56 195 ARG A CA 1
ATOM 1513 C C . ARG A 1 195 ? 16.096 -5.904 -9.590 1.00 86.56 195 ARG A C 1
ATOM 1515 O O . ARG A 1 195 ? 15.903 -6.697 -8.670 1.00 86.56 195 ARG A O 1
ATOM 1522 N N . GLY A 1 196 ? 16.975 -6.162 -10.549 1.00 73.31 196 GLY A N 1
ATOM 1523 C CA . GLY A 1 196 ? 17.916 -7.276 -10.502 1.00 73.31 196 GLY A CA 1
ATOM 1524 C C . GLY A 1 196 ? 19.137 -6.968 -9.633 1.00 73.31 196 GLY A C 1
ATOM 1525 O O . GLY A 1 196 ? 19.535 -5.818 -9.465 1.00 73.31 196 GLY A O 1
ATOM 1526 N N . ARG A 1 197 ? 19.807 -8.011 -9.124 1.00 60.38 197 ARG A N 1
ATOM 1527 C CA . ARG A 1 197 ? 21.073 -7.861 -8.370 1.00 60.38 197 ARG A CA 1
ATOM 1528 C C . ARG A 1 197 ? 22.163 -7.129 -9.162 1.00 60.38 197 ARG A C 1
ATOM 1530 O O . ARG A 1 197 ? 22.994 -6.447 -8.573 1.00 60.38 197 ARG A O 1
ATOM 1537 N N . GLU A 1 198 ? 22.158 -7.280 -10.481 1.00 60.06 198 GLU A N 1
ATOM 1538 C CA . GLU A 1 198 ? 23.127 -6.658 -11.391 1.00 60.06 198 GLU A CA 1
ATOM 1539 C C . GLU A 1 198 ? 22.888 -5.155 -11.576 1.00 60.06 198 GLU A C 1
ATOM 1541 O O . GLU A 1 198 ? 23.834 -4.414 -11.833 1.00 60.06 198 GLU A O 1
ATOM 1546 N N . ASP A 1 199 ? 21.663 -4.683 -11.343 1.00 63.94 199 ASP A N 1
ATOM 1547 C CA . ASP A 1 199 ? 21.292 -3.283 -11.570 1.00 63.94 199 ASP A CA 1
ATOM 1548 C C . ASP A 1 199 ? 21.903 -2.361 -10.502 1.00 63.94 199 ASP A C 1
ATOM 1550 O O . ASP A 1 199 ? 22.193 -1.195 -10.759 1.00 63.94 199 ASP A O 1
ATOM 1554 N N . TYR A 1 200 ? 22.225 -2.912 -9.327 1.00 60.88 200 TYR A N 1
ATOM 1555 C CA . TYR A 1 200 ? 22.968 -2.219 -8.270 1.00 60.88 200 TYR A CA 1
ATOM 1556 C C . TYR A 1 200 ? 24.472 -2.092 -8.557 1.00 60.88 200 TYR A C 1
ATOM 1558 O O . TYR A 1 200 ? 25.172 -1.388 -7.832 1.00 60.88 200 TYR A O 1
ATOM 1566 N N . ARG A 1 201 ? 24.998 -2.756 -9.599 1.00 58.72 201 ARG A N 1
ATOM 1567 C CA . ARG A 1 201 ? 26.419 -2.663 -9.991 1.00 58.72 201 ARG A CA 1
ATOM 1568 C C . ARG A 1 201 ? 26.706 -1.486 -10.930 1.00 58.72 201 ARG A C 1
ATOM 1570 O O . ARG A 1 201 ? 27.833 -1.358 -11.396 1.00 58.72 201 ARG A O 1
ATOM 1577 N N . GLY A 1 202 ? 25.710 -0.641 -11.211 1.00 52.41 202 GLY A N 1
ATOM 1578 C CA . GLY A 1 202 ? 25.852 0.511 -12.106 1.00 52.41 202 GLY A CA 1
ATOM 1579 C C . GLY A 1 202 ? 25.873 0.146 -13.593 1.00 52.41 202 GLY A C 1
ATOM 1580 O O . GLY A 1 202 ? 26.261 0.966 -14.419 1.00 52.41 202 GLY A O 1
ATOM 1581 N N . SER A 1 203 ? 25.475 -1.077 -13.956 1.00 51.03 203 SER A N 1
ATOM 1582 C CA . SER A 1 203 ? 25.325 -1.474 -15.356 1.00 51.03 203 SER A CA 1
ATOM 1583 C C . SER A 1 203 ? 23.962 -1.020 -15.876 1.00 51.03 203 SER A C 1
ATOM 1585 O O . SER A 1 203 ? 22.919 -1.451 -15.389 1.00 51.03 203 SER A O 1
ATOM 1587 N N . VAL A 1 204 ? 23.968 -0.122 -16.859 1.00 51.94 204 VAL A N 1
ATOM 1588 C CA . VAL A 1 204 ? 22.755 0.350 -17.533 1.00 51.94 204 VAL A CA 1
ATOM 1589 C C . VAL A 1 204 ? 22.182 -0.791 -18.370 1.00 51.94 204 VAL A C 1
ATOM 1591 O O . VAL A 1 204 ? 22.825 -1.252 -19.313 1.00 51.94 204 VAL A O 1
ATOM 1594 N N . ARG A 1 205 ? 20.963 -1.244 -18.055 1.00 47.62 205 ARG A N 1
ATOM 1595 C CA . ARG A 1 205 ? 20.207 -2.078 -18.994 1.00 47.62 205 ARG A CA 1
ATOM 1596 C C . ARG A 1 205 ? 19.819 -1.213 -20.193 1.00 47.62 205 ARG A C 1
ATOM 1598 O O . ARG A 1 205 ? 19.264 -0.134 -19.974 1.00 47.62 205 ARG A O 1
ATOM 1605 N N . PRO A 1 206 ? 20.054 -1.664 -21.438 1.00 47.00 206 PRO A N 1
ATOM 1606 C CA . PRO A 1 206 ? 19.407 -1.060 -22.592 1.00 47.00 206 PRO A CA 1
ATOM 1607 C C . PRO A 1 206 ? 17.905 -1.047 -22.316 1.00 47.00 206 PRO A C 1
ATOM 1609 O O . PRO A 1 206 ? 17.353 -2.057 -21.865 1.00 47.00 206 PRO A O 1
ATOM 1612 N N . SER A 1 207 ? 17.248 0.095 -22.507 1.00 43.97 207 SER A N 1
ATOM 1613 C CA . SER A 1 207 ? 15.806 0.157 -22.305 1.00 43.97 207 SER A CA 1
ATOM 1614 C C . SER A 1 207 ? 15.142 -0.886 -23.211 1.00 43.97 207 SER A C 1
ATOM 1616 O O . SER A 1 207 ? 15.576 -1.114 -24.341 1.00 43.97 207 SER A O 1
ATOM 1618 N N . ALA A 1 208 ? 14.066 -1.528 -22.752 1.00 46.44 208 ALA A N 1
ATOM 1619 C CA . ALA A 1 208 ? 13.350 -2.517 -23.568 1.00 46.44 208 ALA A CA 1
ATOM 1620 C C . ALA A 1 208 ? 12.787 -1.926 -24.884 1.00 46.44 208 ALA A C 1
ATOM 1622 O O . ALA A 1 208 ? 12.274 -2.659 -25.720 1.00 46.44 208 ALA A O 1
ATOM 1623 N N . HIS A 1 209 ? 12.839 -0.598 -25.038 1.00 44.47 209 HIS A N 1
ATOM 1624 C CA . HIS A 1 209 ? 12.338 0.166 -26.179 1.00 44.47 209 HIS A CA 1
ATOM 1625 C C . HIS A 1 209 ? 13.472 0.769 -27.030 1.00 44.47 209 HIS A C 1
ATOM 1627 O O . HIS A 1 209 ? 13.192 1.435 -28.024 1.00 44.47 209 HIS A O 1
ATOM 1633 N N . SER A 1 210 ? 14.745 0.555 -26.674 1.00 43.75 210 SER A N 1
ATOM 1634 C CA . SER A 1 210 ? 15.870 0.945 -27.526 1.00 43.75 210 SER A CA 1
ATOM 1635 C C . SER A 1 210 ? 16.162 -0.152 -28.556 1.00 43.75 210 SER A C 1
ATOM 1637 O O . SER A 1 210 ? 16.229 -1.324 -28.173 1.00 43.75 210 SER A O 1
ATOM 1639 N N . PRO A 1 211 ? 16.347 0.183 -29.849 1.00 37.56 211 PRO A N 1
ATOM 1640 C CA . PRO A 1 211 ? 16.811 -0.793 -30.828 1.00 37.56 211 PRO A CA 1
ATOM 1641 C C . PRO A 1 211 ? 18.163 -1.374 -30.378 1.00 37.56 211 PRO A C 1
ATOM 1643 O O . PRO A 1 211 ? 18.951 -0.658 -29.750 1.00 37.56 211 PRO A O 1
ATOM 1646 N N . PRO A 1 212 ? 18.447 -2.658 -30.666 1.00 40.59 212 PRO A N 1
ATOM 1647 C CA . PRO A 1 212 ? 19.721 -3.260 -30.299 1.00 40.59 212 PRO A CA 1
ATOM 1648 C C . PRO A 1 212 ? 20.866 -2.443 -30.918 1.00 40.59 212 PRO A C 1
ATOM 1650 O O . PRO A 1 212 ? 20.775 -2.076 -32.095 1.00 40.59 212 PRO A O 1
ATOM 1653 N N . PRO A 1 213 ? 21.928 -2.135 -30.153 1.00 47.16 213 PRO A N 1
ATOM 1654 C CA . PRO A 1 213 ? 23.041 -1.366 -30.680 1.00 47.16 213 PRO A CA 1
ATOM 1655 C C . PRO A 1 213 ? 23.674 -2.135 -31.848 1.00 47.16 213 PRO A C 1
ATOM 1657 O O . PRO A 1 213 ? 23.889 -3.349 -31.738 1.00 47.16 213 PRO A O 1
ATOM 1660 N N . PRO A 1 214 ? 23.975 -1.468 -32.974 1.00 37.25 214 PRO A N 1
ATOM 1661 C CA . PRO A 1 214 ? 24.709 -2.102 -34.052 1.00 37.25 214 PRO A CA 1
ATOM 1662 C C . PRO A 1 214 ? 26.117 -2.410 -33.539 1.00 37.25 214 PRO A C 1
ATOM 1664 O O . PRO A 1 214 ? 26.864 -1.499 -33.215 1.00 37.25 214 PRO A O 1
ATOM 1667 N N . HIS A 1 215 ? 26.423 -3.704 -33.427 1.00 42.62 215 HIS A N 1
ATOM 1668 C CA . HIS A 1 215 ? 27.742 -4.314 -33.235 1.00 42.62 215 HIS A CA 1
ATOM 1669 C C . HIS A 1 215 ? 28.720 -3.581 -32.300 1.00 42.62 215 HIS A C 1
ATOM 1671 O O . HIS A 1 215 ? 29.353 -2.596 -32.661 1.00 42.62 215 HIS A O 1
ATOM 1677 N N . SER A 1 216 ? 28.934 -4.176 -31.126 1.00 45.94 216 SER A N 1
ATOM 1678 C CA . SER A 1 216 ? 30.037 -3.884 -30.207 1.00 45.94 216 SER A CA 1
ATOM 1679 C C . SER A 1 216 ? 31.359 -3.610 -30.940 1.00 45.94 216 SER A C 1
ATOM 1681 O O . SER A 1 216 ? 31.992 -4.541 -31.448 1.00 45.94 216 SER A O 1
ATOM 1683 N N . GLN A 1 217 ? 31.796 -2.353 -30.947 1.00 33.69 217 GLN A N 1
ATOM 1684 C CA . GLN A 1 217 ? 33.181 -1.989 -31.214 1.00 33.69 217 GLN A CA 1
ATOM 1685 C C . GLN A 1 217 ? 33.745 -1.241 -30.014 1.00 33.69 217 GLN A C 1
ATOM 1687 O O . GLN A 1 217 ? 33.060 -0.474 -29.339 1.00 33.69 217 GLN A O 1
ATOM 1692 N N . ALA A 1 218 ? 34.976 -1.622 -29.707 1.00 34.91 218 ALA A N 1
ATOM 1693 C CA . ALA A 1 218 ? 35.703 -1.303 -28.504 1.00 34.91 218 ALA A CA 1
ATOM 1694 C C . ALA A 1 218 ? 35.960 0.200 -28.344 1.00 34.91 218 ALA A C 1
ATOM 1696 O O . ALA A 1 218 ? 36.038 0.953 -29.309 1.00 34.91 218 ALA A O 1
ATOM 1697 N N . ILE A 1 219 ? 36.121 0.564 -27.076 1.00 45.41 219 ILE A N 1
ATOM 1698 C CA . ILE A 1 219 ? 36.606 1.832 -26.536 1.00 45.41 219 ILE A CA 1
ATOM 1699 C C . ILE A 1 219 ? 37.754 2.392 -27.393 1.00 45.41 219 ILE A C 1
ATOM 1701 O O . ILE A 1 219 ? 38.767 1.717 -27.577 1.00 45.41 219 ILE A O 1
ATOM 1705 N N . SER A 1 220 ? 37.614 3.635 -27.853 1.00 33.03 220 SER A N 1
ATOM 1706 C CA . SER A 1 220 ? 38.732 4.467 -28.302 1.00 33.03 220 SER A CA 1
ATOM 1707 C C . SER A 1 220 ? 38.749 5.754 -27.479 1.00 33.03 220 SER A C 1
ATOM 1709 O O . SER A 1 220 ? 37.783 6.516 -27.503 1.00 33.03 220 SER A O 1
ATOM 1711 N N . ASP A 1 221 ? 39.842 5.950 -26.745 1.00 38.66 221 ASP A N 1
ATOM 1712 C CA . ASP A 1 221 ? 40.199 7.184 -26.050 1.00 38.66 221 ASP A CA 1
ATOM 1713 C C . ASP A 1 221 ? 40.406 8.318 -27.072 1.00 38.66 221 ASP A C 1
ATOM 1715 O O . ASP A 1 221 ? 41.398 8.316 -27.794 1.00 38.66 221 ASP A O 1
ATOM 1719 N N . GLU A 1 222 ? 39.499 9.294 -27.131 1.00 32.41 222 GLU A N 1
ATOM 1720 C CA . GLU A 1 222 ? 39.707 10.568 -27.839 1.00 32.41 222 GLU A CA 1
ATOM 1721 C C . GLU A 1 222 ? 39.299 11.734 -26.916 1.00 32.41 222 GLU A C 1
ATOM 1723 O O . GLU A 1 222 ? 38.341 11.598 -26.143 1.00 32.41 222 GLU A O 1
ATOM 1728 N N . PRO A 1 223 ? 40.030 12.865 -26.925 1.00 39.31 223 PRO A N 1
ATOM 1729 C CA . PRO A 1 223 ? 39.872 13.921 -25.936 1.00 39.31 223 PRO A CA 1
ATOM 1730 C C . PRO A 1 223 ? 38.651 14.797 -26.241 1.00 39.31 223 PRO A C 1
ATOM 1732 O O . PRO A 1 223 ? 38.379 15.163 -27.384 1.00 39.31 223 PRO A O 1
ATOM 1735 N N . ILE A 1 224 ? 37.927 15.161 -25.183 1.00 42.28 224 ILE A N 1
ATOM 1736 C CA . ILE A 1 224 ? 36.730 16.006 -25.233 1.00 42.28 224 ILE A CA 1
ATOM 1737 C C . ILE A 1 224 ? 37.136 17.424 -25.662 1.00 42.28 224 ILE A C 1
ATOM 1739 O O . ILE A 1 224 ? 37.994 18.042 -25.033 1.00 42.28 224 ILE A O 1
ATOM 1743 N N . THR A 1 225 ? 36.516 17.933 -26.729 1.00 37.44 225 THR A N 1
ATOM 1744 C CA . THR A 1 225 ? 36.530 19.361 -27.074 1.00 37.44 225 THR A CA 1
ATOM 1745 C C . THR A 1 225 ? 35.203 19.973 -26.635 1.00 37.44 225 THR A C 1
ATOM 1747 O O . THR A 1 225 ? 34.131 19.470 -26.967 1.00 37.44 225 THR A O 1
ATOM 1750 N N . ASP A 1 226 ? 35.296 21.018 -25.817 1.00 46.62 226 ASP A N 1
ATOM 1751 C CA . ASP A 1 226 ? 34.175 21.682 -25.155 1.00 46.62 226 ASP A CA 1
ATOM 1752 C C . ASP A 1 226 ? 33.435 22.644 -26.100 1.00 46.62 226 ASP A C 1
ATOM 1754 O O . ASP A 1 226 ? 33.574 23.841 -25.908 1.00 46.62 226 ASP A O 1
ATOM 1758 N N . GLU A 1 227 ? 32.639 22.194 -27.081 1.00 46.25 227 GLU A N 1
ATOM 1759 C CA . GLU A 1 227 ? 31.606 23.059 -27.694 1.00 46.25 227 GLU A CA 1
ATOM 1760 C C . GLU A 1 227 ? 30.349 22.282 -28.156 1.00 46.25 227 GLU A C 1
ATOM 1762 O O . GLU A 1 227 ? 30.398 21.408 -29.015 1.00 46.25 227 GLU A O 1
ATOM 1767 N N . ASP A 1 228 ? 29.217 22.720 -27.598 1.00 39.41 228 ASP A N 1
ATOM 1768 C CA . ASP A 1 228 ? 27.838 22.696 -28.112 1.00 39.41 228 ASP A CA 1
ATOM 1769 C C . ASP A 1 228 ? 26.821 21.597 -27.697 1.00 39.41 228 ASP A C 1
ATOM 1771 O O . ASP A 1 228 ? 26.899 20.415 -28.018 1.00 39.41 228 ASP A O 1
ATOM 1775 N N . ALA A 1 229 ? 25.814 22.118 -26.984 1.00 41.00 229 ALA A N 1
ATOM 1776 C CA . ALA A 1 229 ? 24.391 21.798 -26.896 1.00 41.00 229 ALA A CA 1
ATOM 1777 C C . ALA A 1 229 ? 23.870 20.349 -26.856 1.00 41.00 229 ALA A C 1
ATOM 1779 O O . ALA A 1 229 ? 23.815 19.620 -27.842 1.00 41.00 229 ALA A O 1
ATOM 1780 N N . GLY A 1 230 ? 23.200 20.066 -25.734 1.00 37.25 230 GLY A N 1
ATOM 1781 C CA . GLY A 1 230 ? 22.141 19.066 -25.645 1.00 37.25 230 GLY A CA 1
ATOM 1782 C C . GLY A 1 230 ? 22.568 17.852 -24.847 1.00 37.25 230 GLY A C 1
ATOM 1783 O O . GLY A 1 230 ? 22.806 16.789 -25.409 1.00 37.25 230 GLY A O 1
ATOM 1784 N N . SER A 1 231 ? 22.627 17.992 -23.521 1.00 38.78 231 SER A N 1
ATOM 1785 C CA . SER A 1 231 ? 22.700 16.851 -22.615 1.00 38.78 231 SER A CA 1
ATOM 1786 C C . SER A 1 231 ? 21.459 15.977 -22.811 1.00 38.78 231 SER A C 1
ATOM 1788 O O . SER A 1 231 ? 20.435 16.137 -22.148 1.00 38.78 231 SER A O 1
ATOM 1790 N N . VAL A 1 232 ? 21.538 15.037 -23.754 1.00 40.53 232 VAL A N 1
ATOM 1791 C CA . VAL A 1 232 ? 20.641 13.887 -23.810 1.00 40.53 232 VAL A CA 1
ATOM 1792 C C . VAL A 1 232 ? 20.704 13.274 -22.412 1.00 40.53 232 VAL A C 1
ATOM 1794 O O . VAL A 1 232 ? 21.812 12.954 -21.969 1.00 40.53 232 VAL A O 1
ATOM 1797 N N . PRO A 1 233 ? 19.583 13.179 -21.669 1.00 40.34 233 PRO A N 1
ATOM 1798 C CA . PRO A 1 233 ? 19.619 12.668 -20.311 1.00 40.34 233 PRO A CA 1
ATOM 1799 C C . PRO A 1 233 ? 20.304 11.309 -20.332 1.00 40.34 233 PRO A C 1
ATOM 1801 O O . PRO A 1 233 ? 19.837 10.382 -20.998 1.00 40.34 233 PRO A O 1
ATOM 1804 N N . LEU A 1 234 ? 21.446 11.224 -19.650 1.00 42.03 234 LEU A N 1
ATOM 1805 C CA . LEU A 1 234 ? 22.164 9.981 -19.434 1.00 42.03 234 LEU A CA 1
ATOM 1806 C C . LEU A 1 234 ? 21.227 9.071 -18.638 1.00 42.03 234 LEU A C 1
ATOM 1808 O O . LEU A 1 234 ? 21.146 9.149 -17.417 1.00 42.03 234 LEU A O 1
ATOM 1812 N N . ASN A 1 235 ? 20.507 8.238 -19.388 1.00 46.94 235 ASN A N 1
ATOM 1813 C CA . ASN A 1 235 ? 19.528 7.251 -18.960 1.00 46.94 235 ASN A CA 1
ATOM 1814 C C . ASN A 1 235 ? 18.204 7.838 -18.400 1.00 46.94 235 ASN A C 1
ATOM 1816 O O . ASN A 1 235 ? 18.208 8.466 -17.338 1.00 46.94 235 ASN A O 1
ATOM 1820 N N . PRO A 1 236 ? 17.031 7.605 -19.031 1.00 55.06 236 PRO A N 1
ATOM 1821 C CA . PRO A 1 236 ? 15.770 7.748 -18.306 1.00 55.06 236 PRO A CA 1
ATOM 1822 C C . PRO A 1 236 ? 15.829 6.801 -17.101 1.00 55.06 236 PRO A C 1
ATOM 1824 O O . PRO A 1 236 ? 16.188 5.635 -17.263 1.00 55.06 236 PRO A O 1
ATOM 1827 N N . ARG A 1 237 ? 15.545 7.298 -15.887 1.00 62.56 237 ARG A N 1
ATOM 1828 C CA . ARG A 1 237 ? 15.481 6.449 -14.686 1.00 62.56 237 ARG A CA 1
ATOM 1829 C C . ARG A 1 237 ? 14.568 5.263 -14.993 1.00 62.56 237 ARG A C 1
ATOM 1831 O O . ARG A 1 237 ? 13.372 5.446 -15.187 1.00 62.56 237 ARG A O 1
ATOM 1838 N N . THR A 1 238 ? 15.139 4.069 -15.078 1.00 78.12 238 THR A N 1
ATOM 1839 C CA . THR A 1 238 ? 14.401 2.858 -15.459 1.00 78.12 238 THR A CA 1
ATOM 1840 C C . THR A 1 238 ? 13.594 2.285 -14.300 1.00 78.12 238 THR A C 1
ATOM 1842 O O . THR A 1 238 ? 12.691 1.490 -14.530 1.00 78.12 238 THR A O 1
ATOM 1845 N N . PHE A 1 239 ? 13.928 2.668 -13.067 1.00 87.25 239 PHE A N 1
ATOM 1846 C CA . PHE A 1 239 ? 13.226 2.277 -11.853 1.00 87.25 239 PHE A CA 1
ATOM 1847 C C . PHE A 1 239 ? 13.569 3.227 -10.695 1.00 87.25 239 PHE A C 1
ATOM 1849 O O . PHE A 1 239 ? 14.577 3.938 -10.719 1.00 87.25 239 PHE A O 1
ATOM 1856 N N . THR A 1 240 ? 12.733 3.215 -9.663 1.00 91.25 240 THR A N 1
ATOM 1857 C CA . THR A 1 240 ? 12.908 3.955 -8.408 1.00 91.25 240 THR A CA 1
ATOM 1858 C C . THR A 1 240 ? 13.827 3.200 -7.454 1.00 91.25 240 THR A C 1
ATOM 1860 O O . THR A 1 240 ? 13.701 1.981 -7.320 1.00 91.25 240 THR A O 1
ATOM 1863 N N . TYR A 1 241 ? 14.696 3.901 -6.723 1.00 91.62 241 TYR A N 1
ATOM 1864 C CA . TYR A 1 241 ? 15.522 3.296 -5.670 1.00 91.62 241 TYR A CA 1
ATOM 1865 C C . TYR A 1 241 ? 14.859 3.342 -4.277 1.00 91.62 241 TYR A C 1
ATOM 1867 O O . TYR A 1 241 ? 14.136 4.297 -3.991 1.00 91.62 241 TYR A O 1
ATOM 1875 N N . PRO A 1 242 ? 15.161 2.391 -3.364 1.00 92.50 242 PRO A N 1
ATOM 1876 C CA . PRO A 1 242 ? 14.563 2.379 -2.025 1.00 92.50 242 PRO A CA 1
ATOM 1877 C C . PRO A 1 242 ? 14.784 3.677 -1.243 1.00 92.50 242 PRO A C 1
ATOM 1879 O O . PRO A 1 242 ? 13.853 4.199 -0.642 1.00 92.50 242 PRO A O 1
ATOM 1882 N N . GLN A 1 243 ? 16.002 4.230 -1.269 1.00 92.94 243 GLN A N 1
ATOM 1883 C CA . GLN A 1 243 ? 16.339 5.446 -0.523 1.00 92.94 243 GLN A CA 1
ATOM 1884 C C . GLN A 1 243 ? 15.586 6.688 -1.018 1.00 92.94 243 GLN A C 1
ATOM 1886 O O . GLN A 1 243 ? 15.313 7.595 -0.237 1.00 92.94 243 GLN A O 1
ATOM 1891 N N . GLU A 1 244 ? 15.249 6.730 -2.307 1.00 92.56 244 GLU A N 1
ATOM 1892 C CA . GLU A 1 244 ? 14.485 7.823 -2.910 1.00 92.56 244 GLU A CA 1
ATOM 1893 C C . GLU A 1 244 ? 13.031 7.772 -2.443 1.00 92.56 244 GLU A C 1
ATOM 1895 O O . GLU A 1 244 ? 12.496 8.762 -1.949 1.00 92.56 244 GLU A O 1
ATOM 1900 N N . ALA A 1 245 ? 12.422 6.592 -2.522 1.00 95.69 245 ALA A N 1
ATOM 1901 C CA . ALA A 1 245 ? 11.051 6.390 -2.088 1.00 95.69 245 ALA A CA 1
ATOM 1902 C C . ALA A 1 245 ? 10.881 6.515 -0.569 1.00 95.69 245 ALA A C 1
ATOM 1904 O O . ALA A 1 245 ? 9.914 7.127 -0.121 1.00 95.69 245 ALA A O 1
ATOM 1905 N N . LEU A 1 246 ? 11.844 6.032 0.224 1.00 96.50 246 LEU A N 1
ATOM 1906 C CA . LEU A 1 246 ? 11.855 6.236 1.672 1.00 96.50 246 LEU A CA 1
ATOM 1907 C C . LEU A 1 246 ? 11.924 7.723 2.027 1.00 96.50 246 LEU A C 1
ATOM 1909 O O . LEU A 1 246 ? 11.172 8.190 2.881 1.00 96.50 246 LEU A O 1
ATOM 1913 N N . ARG A 1 247 ? 12.802 8.480 1.362 1.00 95.81 247 ARG A N 1
ATOM 1914 C CA . ARG A 1 247 ? 12.895 9.927 1.566 1.00 95.81 247 ARG A CA 1
ATOM 1915 C C . ARG A 1 247 ? 11.563 10.611 1.256 1.00 95.81 247 ARG A C 1
ATOM 1917 O O . ARG A 1 247 ? 11.117 11.438 2.042 1.00 95.81 247 ARG A O 1
ATOM 1924 N N . ILE A 1 248 ? 10.917 10.248 0.149 1.00 95.81 248 ILE A N 1
ATOM 1925 C CA . ILE A 1 248 ? 9.610 10.807 -0.222 1.00 95.81 248 ILE A CA 1
ATOM 1926 C C . ILE A 1 248 ? 8.531 10.421 0.802 1.00 95.81 248 ILE A C 1
ATOM 1928 O O . ILE A 1 248 ? 7.750 11.279 1.202 1.00 95.81 248 ILE A O 1
ATOM 1932 N N . ALA A 1 249 ? 8.520 9.183 1.305 1.00 96.81 249 ALA A N 1
ATOM 1933 C CA . ALA A 1 249 ? 7.612 8.761 2.375 1.00 96.81 249 ALA A CA 1
ATOM 1934 C C . ALA A 1 249 ? 7.799 9.584 3.664 1.00 96.81 249 ALA A C 1
ATOM 1936 O O . ALA A 1 249 ? 6.820 10.000 4.281 1.00 96.81 249 ALA A O 1
ATOM 1937 N N . GLN A 1 250 ? 9.049 9.882 4.033 1.00 95.56 250 GLN A N 1
ATOM 1938 C CA . GLN A 1 250 ? 9.379 10.748 5.170 1.00 95.56 250 GLN A CA 1
ATOM 1939 C C . GLN A 1 250 ? 8.939 12.201 4.944 1.00 95.56 250 GLN A C 1
ATOM 1941 O O . GLN A 1 250 ? 8.385 12.822 5.850 1.00 95.56 250 GLN A O 1
ATOM 1946 N N . GLU A 1 251 ? 9.156 12.744 3.743 1.00 95.19 251 GLU A N 1
ATOM 1947 C CA . GLU A 1 251 ? 8.713 14.095 3.370 1.00 95.19 251 GLU A CA 1
ATOM 1948 C C . GLU A 1 251 ? 7.179 14.218 3.418 1.00 95.19 251 GLU A C 1
ATOM 1950 O O . GLU A 1 251 ? 6.667 15.232 3.890 1.00 95.19 251 GLU A O 1
ATOM 1955 N N . MET A 1 252 ? 6.456 13.164 3.022 1.00 94.81 252 MET A N 1
ATOM 1956 C CA . MET A 1 252 ? 4.995 13.043 3.142 1.00 94.81 252 MET A CA 1
ATOM 1957 C C . MET A 1 252 ? 4.514 12.692 4.560 1.00 94.81 252 MET A C 1
ATOM 1959 O O . MET A 1 252 ? 3.317 12.535 4.766 1.00 94.81 252 MET A O 1
ATOM 1963 N N . ARG A 1 253 ? 5.421 12.539 5.538 1.00 93.56 253 ARG A N 1
ATOM 1964 C CA . ARG A 1 253 ? 5.104 12.162 6.930 1.00 93.56 253 ARG A CA 1
ATOM 1965 C C . ARG A 1 253 ? 4.268 10.883 7.048 1.00 93.56 253 ARG A C 1
ATOM 1967 O O . ARG A 1 253 ? 3.436 10.761 7.944 1.00 93.56 253 ARG A O 1
ATOM 1974 N N . CYS A 1 254 ? 4.495 9.936 6.144 1.00 95.19 254 CYS A N 1
ATOM 1975 C CA . CYS A 1 254 ? 3.872 8.624 6.219 1.00 95.19 254 CYS A CA 1
ATOM 1976 C C . CYS A 1 254 ? 4.472 7.813 7.375 1.00 95.19 254 CYS A C 1
ATOM 1978 O O . CYS A 1 254 ? 5.656 7.934 7.696 1.00 95.19 254 CYS A O 1
ATOM 1980 N N . ASP A 1 255 ? 3.655 6.957 7.976 1.00 95.81 255 ASP A N 1
ATOM 1981 C CA . ASP A 1 255 ? 4.005 6.194 9.173 1.00 95.81 255 ASP A CA 1
ATOM 1982 C C . ASP A 1 255 ? 4.956 5.033 8.859 1.00 95.81 255 ASP A C 1
ATOM 1984 O O . ASP A 1 255 ? 5.761 4.624 9.698 1.00 95.81 255 ASP A O 1
ATOM 1988 N N . ARG A 1 256 ? 4.886 4.486 7.639 1.00 96.12 256 ARG A N 1
ATOM 1989 C CA . ARG A 1 256 ? 5.723 3.353 7.233 1.00 96.12 256 ARG A CA 1
ATOM 1990 C C . ARG A 1 256 ? 6.055 3.363 5.747 1.00 96.12 256 ARG A C 1
ATOM 1992 O O . ARG A 1 256 ? 5.229 3.741 4.916 1.00 96.12 256 ARG A O 1
ATOM 1999 N N . TYR A 1 257 ? 7.240 2.858 5.427 1.00 97.81 257 TYR A N 1
ATOM 2000 C CA . TYR A 1 257 ? 7.683 2.537 4.078 1.00 97.81 257 TYR A CA 1
ATOM 2001 C C . TYR A 1 257 ? 7.941 1.034 3.918 1.00 97.81 257 TYR A C 1
ATOM 2003 O O . TYR A 1 257 ? 8.677 0.435 4.708 1.00 97.81 257 TYR A O 1
ATOM 2011 N N . CYS A 1 258 ? 7.376 0.432 2.871 1.00 97.62 258 CYS A N 1
ATOM 2012 C CA . CYS A 1 258 ? 7.578 -0.975 2.534 1.00 97.62 258 CYS A CA 1
ATOM 2013 C C . CYS A 1 258 ? 7.738 -1.188 1.022 1.00 97.62 258 CYS A C 1
ATOM 2015 O O . CYS A 1 258 ? 7.233 -0.409 0.215 1.00 97.62 258 CYS A O 1
ATOM 2017 N N . GLU A 1 259 ? 8.359 -2.300 0.623 1.00 97.19 259 GLU A N 1
ATOM 2018 C CA . GLU A 1 259 ? 8.404 -2.744 -0.773 1.00 97.19 259 GLU A CA 1
ATOM 2019 C C . GLU A 1 259 ? 8.171 -4.249 -0.886 1.00 97.19 259 GLU A C 1
ATOM 2021 O O . GLU A 1 259 ? 8.671 -5.016 -0.068 1.00 97.19 259 GLU A O 1
ATOM 2026 N N . CYS A 1 260 ? 7.493 -4.697 -1.942 1.00 96.25 260 CYS A N 1
ATOM 2027 C CA . CYS A 1 260 ? 7.427 -6.118 -2.274 1.00 96.25 260 CYS A CA 1
ATOM 2028 C C . CYS A 1 260 ? 7.271 -6.371 -3.774 1.00 96.25 260 CYS A C 1
ATOM 2030 O O . CYS A 1 260 ? 6.942 -5.492 -4.576 1.00 96.25 260 CYS A O 1
ATOM 2032 N N . SER A 1 261 ? 7.475 -7.627 -4.159 1.00 94.50 261 SER A N 1
ATOM 2033 C CA . SER A 1 261 ? 6.979 -8.147 -5.425 1.00 94.50 261 SER A CA 1
ATOM 2034 C C . SER A 1 261 ? 5.791 -9.058 -5.155 1.00 94.50 261 SER A C 1
ATOM 2036 O O . SER A 1 261 ? 5.939 -10.135 -4.587 1.00 94.50 261 SER A O 1
ATOM 2038 N N . ALA A 1 262 ? 4.601 -8.663 -5.606 1.00 92.69 262 ALA A N 1
ATOM 2039 C CA . ALA A 1 262 ? 3.451 -9.564 -5.622 1.00 92.69 262 ALA A CA 1
ATOM 2040 C C . ALA A 1 262 ? 3.612 -10.674 -6.680 1.00 92.69 262 ALA A C 1
ATOM 2042 O O . ALA A 1 262 ? 3.066 -11.764 -6.535 1.00 92.69 262 ALA A O 1
ATOM 2043 N N . LEU A 1 263 ? 4.387 -10.439 -7.741 1.00 90.25 263 LEU A N 1
ATOM 2044 C CA . LEU A 1 263 ? 4.609 -11.448 -8.773 1.00 90.25 263 LEU A CA 1
ATOM 2045 C C . LEU A 1 263 ? 5.470 -12.594 -8.241 1.00 90.25 263 LEU A C 1
ATOM 2047 O O . LEU A 1 263 ? 5.066 -13.756 -8.290 1.00 90.25 263 LEU A O 1
ATOM 2051 N N . THR A 1 264 ? 6.640 -12.268 -7.693 1.00 89.00 264 THR A N 1
ATOM 2052 C CA . THR A 1 264 ? 7.544 -13.285 -7.161 1.00 89.00 264 THR A CA 1
ATOM 2053 C C . THR A 1 264 ? 7.126 -13.685 -5.754 1.00 89.00 264 THR A C 1
ATOM 2055 O O . THR A 1 264 ? 7.185 -14.858 -5.437 1.00 89.00 264 THR A O 1
ATOM 2058 N N . GLY A 1 265 ? 6.611 -12.779 -4.926 1.00 89.38 265 GLY A N 1
ATOM 2059 C CA . GLY A 1 265 ? 6.365 -12.988 -3.495 1.00 89.38 265 GLY A CA 1
ATOM 2060 C C . GLY A 1 265 ? 7.511 -12.496 -2.604 1.00 89.38 265 GLY A C 1
ATOM 2061 O O . GLY A 1 265 ? 7.455 -12.681 -1.391 1.00 89.38 265 GLY A O 1
ATOM 2062 N N . GLU A 1 266 ? 8.552 -11.888 -3.180 1.00 90.81 266 GLU A N 1
ATOM 2063 C CA . GLU A 1 266 ? 9.661 -11.295 -2.428 1.00 90.81 266 GLU A CA 1
ATOM 2064 C C . GLU A 1 266 ? 9.169 -10.166 -1.506 1.00 90.81 266 GLU A C 1
ATOM 2066 O O . GLU A 1 266 ? 8.471 -9.259 -1.964 1.00 90.81 266 GLU A O 1
ATOM 2071 N N . LEU A 1 267 ? 9.534 -10.237 -0.217 1.00 93.19 267 LEU A N 1
ATOM 2072 C CA . LEU A 1 267 ? 9.120 -9.331 0.872 1.00 93.19 267 LEU A CA 1
ATOM 2073 C C . LEU A 1 267 ? 7.600 -9.219 1.102 1.00 93.19 267 LEU A C 1
ATOM 2075 O O . LEU A 1 267 ? 7.129 -8.388 1.875 1.00 93.19 267 LEU A O 1
ATOM 2079 N N . PHE A 1 268 ? 6.792 -10.046 0.433 1.00 93.00 268 PHE A N 1
ATOM 2080 C CA . PHE A 1 268 ? 5.337 -9.940 0.511 1.00 93.00 268 PHE A CA 1
ATOM 2081 C C . PHE A 1 268 ? 4.809 -10.279 1.909 1.00 93.00 268 PHE A C 1
ATOM 2083 O O . PHE A 1 268 ? 3.874 -9.642 2.387 1.00 93.00 268 PHE A O 1
ATOM 2090 N N . ARG A 1 269 ? 5.398 -11.277 2.580 1.00 91.06 269 ARG A N 1
ATOM 2091 C CA . ARG A 1 269 ? 4.959 -11.683 3.922 1.00 91.06 269 ARG A CA 1
ATOM 2092 C C . ARG A 1 269 ? 5.205 -10.567 4.925 1.00 91.06 269 ARG A C 1
ATOM 2094 O O . ARG A 1 269 ? 4.321 -10.254 5.710 1.00 91.06 269 ARG A O 1
ATOM 2101 N N . GLU A 1 270 ? 6.385 -9.979 4.863 1.00 93.31 270 GLU A N 1
ATOM 2102 C CA . GLU A 1 270 ? 6.825 -8.892 5.715 1.00 93.31 270 GLU A CA 1
ATOM 2103 C C . GLU A 1 270 ? 5.908 -7.673 5.521 1.00 93.31 270 GLU A C 1
ATOM 2105 O O . GLU A 1 270 ? 5.435 -7.108 6.504 1.00 93.31 270 GLU A O 1
ATOM 2110 N N . VAL A 1 271 ? 5.530 -7.346 4.272 1.00 95.56 271 VAL A N 1
ATOM 2111 C CA . VAL A 1 271 ? 4.519 -6.306 3.974 1.00 95.56 271 VAL A CA 1
ATOM 2112 C C . VAL A 1 271 ? 3.183 -6.615 4.630 1.00 95.56 271 VAL A C 1
ATOM 2114 O O . VAL A 1 271 ? 2.585 -5.736 5.246 1.00 95.56 271 VAL A O 1
ATOM 2117 N N . VAL A 1 272 ? 2.701 -7.851 4.517 1.00 93.75 272 VAL A N 1
ATOM 2118 C CA . VAL A 1 272 ? 1.424 -8.246 5.122 1.00 93.75 272 VAL A CA 1
ATOM 2119 C C . VAL A 1 272 ? 1.489 -8.198 6.647 1.00 93.75 272 VAL A C 1
ATOM 2121 O O . VAL A 1 272 ? 0.525 -7.766 7.271 1.00 93.75 272 VAL A O 1
ATOM 2124 N N . GLU A 1 273 ? 2.601 -8.602 7.258 1.00 92.50 273 GLU A N 1
ATOM 2125 C CA . GLU A 1 273 ? 2.799 -8.548 8.710 1.00 92.50 273 GLU A CA 1
ATOM 2126 C C . GLU A 1 273 ? 2.836 -7.108 9.234 1.00 92.50 273 GLU A C 1
ATOM 2128 O O . GLU A 1 273 ? 2.207 -6.812 10.251 1.00 92.50 273 GLU A O 1
ATOM 2133 N N . ASP A 1 274 ? 3.512 -6.205 8.527 1.00 94.00 274 ASP A N 1
ATOM 2134 C CA . ASP A 1 274 ? 3.572 -4.786 8.875 1.00 94.00 274 ASP A CA 1
ATOM 2135 C C . ASP A 1 274 ? 2.221 -4.086 8.682 1.00 94.00 274 ASP A C 1
ATOM 2137 O O . ASP A 1 274 ? 1.771 -3.371 9.581 1.00 94.00 274 ASP A O 1
ATOM 2141 N N . LEU A 1 275 ? 1.525 -4.357 7.570 1.00 95.12 275 LEU A N 1
ATOM 2142 C CA . LEU A 1 275 ? 0.151 -3.895 7.348 1.00 95.12 275 LEU A CA 1
ATOM 2143 C C . LEU A 1 275 ? -0.780 -4.395 8.450 1.00 95.12 275 LEU A C 1
ATOM 2145 O O . LEU A 1 275 ? -1.559 -3.621 9.002 1.00 95.12 275 LEU A O 1
ATOM 2149 N N . ALA A 1 276 ? -0.678 -5.681 8.794 1.00 94.19 276 ALA A N 1
ATOM 2150 C CA . ALA A 1 276 ? -1.485 -6.285 9.836 1.00 94.19 276 ALA A CA 1
ATOM 2151 C C . ALA A 1 276 ? -1.221 -5.622 11.189 1.00 94.19 276 ALA A C 1
ATOM 2153 O O . ALA A 1 276 ? -2.171 -5.277 11.890 1.00 94.19 276 ALA A O 1
ATOM 2154 N N . ARG A 1 277 ? 0.050 -5.391 11.541 1.00 93.25 277 ARG A N 1
ATOM 2155 C CA . ARG A 1 277 ? 0.435 -4.724 12.789 1.00 93.25 277 ARG A CA 1
ATOM 2156 C C . ARG A 1 277 ? -0.155 -3.319 12.863 1.00 93.25 277 ARG A C 1
ATOM 2158 O O . ARG A 1 277 ? -0.817 -3.008 13.850 1.00 93.25 277 ARG A O 1
ATOM 2165 N N . THR A 1 278 ? 0.026 -2.505 11.822 1.00 94.50 278 THR A N 1
ATOM 2166 C CA . THR A 1 278 ? -0.535 -1.148 11.772 1.00 94.50 278 THR A CA 1
ATOM 2167 C C . THR A 1 278 ? -2.064 -1.176 11.853 1.00 94.50 278 THR A C 1
ATOM 2169 O O . THR A 1 278 ? -2.643 -0.457 12.662 1.00 94.50 278 THR A O 1
ATOM 2172 N N . ALA A 1 279 ? -2.727 -2.065 11.109 1.00 94.44 279 ALA A N 1
ATOM 2173 C CA . ALA A 1 279 ? -4.180 -2.232 11.142 1.00 94.44 279 ALA A CA 1
ATOM 2174 C C . ALA A 1 279 ? -4.708 -2.737 12.498 1.00 94.44 279 ALA A C 1
ATOM 2176 O O . ALA A 1 279 ? -5.795 -2.362 12.920 1.00 94.44 279 ALA A O 1
ATOM 2177 N N . ALA A 1 280 ? -3.962 -3.568 13.228 1.00 92.31 280 ALA A N 1
ATOM 2178 C CA . ALA A 1 280 ? -4.351 -3.953 14.585 1.00 92.31 280 ALA A CA 1
ATOM 2179 C C . ALA A 1 280 ? -4.286 -2.773 15.556 1.00 92.31 280 ALA A C 1
ATOM 2181 O O . ALA A 1 280 ? -5.158 -2.656 16.420 1.00 92.31 280 ALA A O 1
ATOM 2182 N N . LEU A 1 281 ? -3.266 -1.919 15.436 1.00 92.06 281 LEU A N 1
ATOM 2183 C CA . LEU A 1 281 ? -3.065 -0.780 16.330 1.00 92.06 281 LEU A CA 1
ATOM 2184 C C . LEU A 1 281 ? -4.207 0.243 16.233 1.00 92.06 281 LEU A C 1
ATOM 2186 O O . LEU A 1 281 ? -4.607 0.794 17.257 1.00 92.06 281 LEU A O 1
ATOM 2190 N N . THR A 1 282 ? -4.836 0.399 15.063 1.00 92.56 282 THR A N 1
ATOM 2191 C CA . THR A 1 282 ? -6.020 1.270 14.894 1.00 92.56 282 THR A CA 1
ATOM 2192 C C . THR A 1 282 ? -7.246 0.790 15.677 1.00 92.56 282 THR A C 1
ATOM 2194 O O . THR A 1 282 ? -8.152 1.571 15.942 1.00 92.56 282 THR A O 1
ATOM 2197 N N . THR A 1 283 ? -7.270 -0.477 16.110 1.00 90.25 283 THR A N 1
ATOM 2198 C CA . THR A 1 283 ? -8.327 -1.017 16.988 1.00 90.25 283 THR A CA 1
ATOM 2199 C C . THR A 1 283 ? -8.077 -0.768 18.477 1.00 90.25 283 THR A C 1
ATOM 2201 O O . THR A 1 283 ? -8.862 -1.214 19.318 1.00 90.25 283 THR A O 1
ATOM 2204 N N . THR A 1 284 ? -6.962 -0.121 18.818 1.00 88.56 284 THR A N 1
ATOM 2205 C CA . THR A 1 284 ? -6.576 0.228 20.189 1.00 88.56 284 THR A CA 1
ATOM 2206 C C . THR A 1 284 ? -6.763 1.723 20.433 1.00 88.56 284 THR A C 1
ATOM 2208 O O . THR A 1 284 ? -6.799 2.508 19.491 1.00 88.56 284 THR A O 1
ATOM 2211 N N . GLU A 1 285 ? -6.824 2.136 21.699 1.00 83.94 285 GLU A N 1
ATOM 2212 C CA . GLU A 1 285 ? -6.933 3.557 22.070 1.00 83.94 285 GLU A CA 1
ATOM 2213 C C . GLU A 1 285 ? -5.724 4.398 21.622 1.00 83.94 285 GLU A C 1
ATOM 2215 O O . GLU A 1 285 ? -5.841 5.611 21.492 1.00 83.94 285 GLU A O 1
ATOM 2220 N N . GLN A 1 286 ? -4.567 3.769 21.373 1.00 80.38 286 GLN A N 1
ATOM 2221 C CA . GLN A 1 286 ? -3.353 4.455 20.914 1.00 80.38 286 GLN A CA 1
ATOM 2222 C C . GLN A 1 286 ? -3.405 4.836 19.426 1.00 80.38 286 GLN A C 1
ATOM 2224 O O . GLN A 1 286 ? -2.647 5.703 19.001 1.00 80.38 286 GLN A O 1
ATOM 2229 N N . GLY A 1 287 ? -4.293 4.216 18.642 1.00 85.00 287 GLY A N 1
ATOM 2230 C CA . GLY A 1 287 ? -4.326 4.376 17.190 1.00 85.00 287 GLY A CA 1
ATOM 2231 C C . GLY A 1 287 ? -3.143 3.703 16.484 1.00 85.00 287 GLY A C 1
ATOM 2232 O O . GLY A 1 287 ? -2.288 3.080 17.109 1.00 85.00 287 GLY A O 1
ATOM 2233 N N . GLY A 1 288 ? -3.122 3.785 15.151 1.00 81.81 288 GLY A N 1
ATOM 2234 C CA . GLY A 1 288 ? -2.106 3.131 14.314 1.00 81.81 288 GLY A CA 1
ATOM 2235 C C . GLY A 1 288 ? -0.953 4.022 13.853 1.00 81.81 288 GLY A C 1
ATOM 2236 O O . GLY A 1 288 ? -0.093 3.529 13.125 1.00 81.81 288 GLY A O 1
ATOM 2237 N N . ARG A 1 289 ? -0.946 5.307 14.230 1.00 88.00 289 ARG A N 1
ATOM 2238 C CA . ARG A 1 289 ? 0.068 6.275 13.792 1.00 88.00 289 ARG A CA 1
ATOM 2239 C C . ARG A 1 289 ? 1.388 6.109 14.535 1.00 88.00 289 ARG A C 1
ATOM 2241 O O . ARG A 1 289 ? 1.408 5.784 15.725 1.00 88.00 289 ARG A O 1
ATOM 2248 N N . THR A 1 290 ? 2.493 6.373 13.851 1.00 83.81 290 THR A N 1
ATOM 2249 C CA . THR A 1 290 ? 3.809 6.429 14.485 1.00 83.81 290 THR A CA 1
ATOM 2250 C C . THR A 1 290 ? 3.967 7.719 15.302 1.00 83.81 290 THR A C 1
ATOM 2252 O O . THR A 1 290 ? 3.415 8.768 14.962 1.00 83.81 290 THR A O 1
ATOM 2255 N N . PRO A 1 291 ? 4.701 7.679 16.430 1.00 79.06 291 PRO A N 1
ATOM 2256 C CA . PRO A 1 291 ? 4.879 8.855 17.269 1.00 79.06 291 PRO A CA 1
ATOM 2257 C C . PRO A 1 291 ? 5.820 9.879 16.615 1.00 79.06 291 PRO A C 1
ATOM 2259 O O . PRO A 1 291 ? 7.007 9.621 16.413 1.00 79.06 291 PRO A O 1
ATOM 2262 N N . GLY A 1 292 ? 5.318 11.092 16.378 1.00 77.38 292 GLY A N 1
ATOM 2263 C CA . GLY A 1 292 ? 6.113 12.219 15.886 1.00 77.38 292 GLY A CA 1
ATOM 2264 C C . GLY A 1 292 ? 6.305 12.200 14.369 1.00 77.38 292 GLY A C 1
ATOM 2265 O O . GLY A 1 292 ? 5.339 12.107 13.626 1.00 77.38 292 GLY A O 1
ATOM 2266 N N . MET A 1 293 ? 7.550 12.362 13.908 1.00 73.94 293 MET A N 1
ATOM 2267 C CA . MET A 1 293 ? 7.911 12.390 12.478 1.00 73.94 293 MET A CA 1
ATOM 2268 C C . MET A 1 293 ? 8.621 11.099 12.031 1.00 73.94 293 MET A C 1
ATOM 2270 O O . MET A 1 293 ? 9.400 11.116 11.078 1.00 73.94 293 MET A O 1
ATOM 2274 N N . SER A 1 294 ? 8.441 9.994 12.759 1.00 83.38 294 SER A N 1
ATOM 2275 C CA . SER A 1 294 ? 9.095 8.727 12.434 1.00 83.38 294 SER A CA 1
ATOM 2276 C C . SER A 1 294 ? 8.362 8.008 11.302 1.00 83.38 294 SER A C 1
ATOM 2278 O O . SER A 1 294 ? 7.169 7.741 11.385 1.00 83.38 294 SER A O 1
ATOM 2280 N N . CYS A 1 295 ? 9.103 7.656 10.253 1.00 86.88 295 CYS A N 1
ATOM 2281 C CA . CYS A 1 295 ? 8.663 6.699 9.243 1.00 86.88 295 CYS A CA 1
ATOM 2282 C C . CYS A 1 295 ? 9.379 5.380 9.529 1.00 86.88 295 CYS A C 1
ATOM 2284 O O . CYS A 1 295 ? 10.606 5.303 9.396 1.00 86.88 295 CYS A O 1
ATOM 2286 N N . GLU A 1 296 ? 8.637 4.357 9.946 1.00 89.75 296 GLU A N 1
ATOM 2287 C CA . GLU A 1 296 ? 9.200 3.024 10.139 1.00 89.75 296 GLU A CA 1
ATOM 2288 C C . GLU A 1 296 ? 9.542 2.389 8.786 1.00 89.75 296 GLU A C 1
ATOM 2290 O O . GLU A 1 296 ? 8.867 2.610 7.779 1.00 89.75 296 GLU A O 1
ATOM 2295 N N . VAL A 1 297 ? 10.620 1.611 8.756 1.00 83.12 297 VAL A N 1
ATOM 2296 C CA . VAL A 1 297 ? 11.100 0.921 7.556 1.00 83.12 297 VAL A CA 1
ATOM 2297 C C . VAL A 1 297 ? 11.134 -0.567 7.849 1.00 83.12 297 VAL A C 1
ATOM 2299 O O . VAL A 1 297 ? 11.503 -0.965 8.956 1.00 83.12 297 VAL A O 1
ATOM 2302 N N . MET A 1 298 ? 10.734 -1.352 6.855 1.00 66.00 298 MET A N 1
ATOM 2303 C CA . MET A 1 298 ? 10.878 -2.805 6.849 1.00 66.00 298 MET A CA 1
ATOM 2304 C C . MET A 1 298 ? 12.307 -3.247 6.547 1.00 66.00 298 MET A C 1
ATOM 2306 O O . MET A 1 298 ? 12.896 -2.715 5.577 1.00 66.00 298 MET A O 1
#

Sequence (298 aa):
IRYLIYAPSFTCSSSILYHVVRLKRASSGWHLFITAAHYDAHGSTAGRRRTPLIVGSIPSSVAPVTMANPPTDIPSVPILLLGDAGVGKSTFLSRLTLGNTASHTTTLPVLRDLDQPFPFDIRMYNRPYRFEFSDTASPTNYTLLRPAVIVLCYSIADPASLANLQTNWIRIAEDHFNPDDSIPIIVLGLQRDVRGREDYRGSVRPSAHSPPPPHSQAISDEPITDEDAGSVPLNPRTFTYPQEALRIAQEMRCDRYCECSALTGELFREVVEDLARTAALTTTEQGGRTPGMSCEVM

Foldseek 3Di:
DDDDDDDWDDDPDQWTKDWDWDWDADPVGIDTDTDIDIDGPPGDRPDDDDDDDDDDDDPPDDDDPDPPDDDDPAAEAEEEEEFDPPQCPQLLVQLVVVPPPDALPDDGDHDDLAPAQDWDWDADPNRIHIYGYHYCSHPDHCLPDAGLEYEYEGEQQDPVRLVCVLPPVLCSCDVRHNVPVQHAYEYEYEPPVLDDPVVVVVDDDDPPPDDDDPDDDDDDDDDDDDDDDDPPPPDDPRGDDQVRSVVSCLVSLHQEYYYDYSNRGRCSVVVVVLVVQLSVQCVDPNGSHDPDSDYYYD

InterPro domains:
  IPR001806 Small GTPase [PF00071] (79-279)
  IPR001806 Small GTPase [SM00174] (79-282)
  IPR003578 Small GTPase Rho [PTHR24072] (78-278)
  IPR027417 P-loop containing nucleoside triphosphate hydrolase [G3DSA:3.40.50.300] (72-291)
  IPR027417 P-loop containing nucleoside triphosphate hydrolase [SSF52540] (77-278)

Organism: Hortaea werneckii (NCBI:txid91943)